Protein AF-0000000082692750 (afdb_homodimer)

Organism: NCBI:txid1415580

Foldseek 3Di:
DPPDQFKKKKKKKWDFQQPPQCQQVVLQVLCVVLPWAKEWEQDPVRIIIIMTIDGPVSVVVSQCCRQPPTGPPTDTPDMDMDDMDTDPDDPGDGYYYDD/DPPDQFKKKKKKKWDFQQPPQCQQVVLQVLCVVLPWAKEWEQDPVRIIIIMTIDGPVSVVVSQCCRQPPTGPPTDTPDMDMDDMDTDPDDPGDGYYYDD

pLDDT: mean 96.71, std 8.69, range [40.19, 98.94]

InterPro domains:
  IPR001792 Acylphosphatase-like domain [PF00708] (11-95)
  IPR001792 Acylphosphatase-like domain [PS51160] (9-99)
  IPR017968 Acylphosphatase, conserved site [PS00150] (14-24)
  IPR020456 Acylphosphatase [PR00112] (9-24)
  IPR020456 Acylphosphatase [PR00112] (30-55)
  IPR020456 Acylphosphatase [PR00112] (65-85)
  IPR020456 Acylphosphatase [PTHR10029] (1-98)
  IPR036046 Acylphosphatase-like doma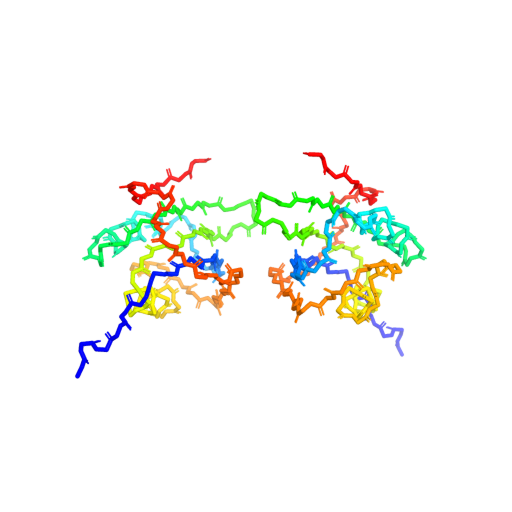in superfamily [SSF54975] (7-98)

Nearest PDB structures (foldseek):
  2acy-assembly1_A  TM=9.797E-01  e=1.232E-18  Bos taurus
  2vh7-assembly1_A  TM=1.006E+00  e=1.649E-17  Homo sapiens
  6cbu-assembly1_A  TM=9.951E-01  e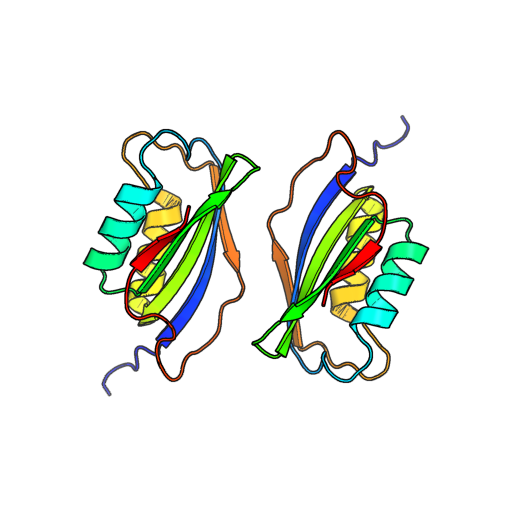=2.597E-17  Homo sapiens
  2w4c-assembly1_A  TM=1.001E+00  e=6.870E-17  Homo sapiens
  3toq-assembly1_A  TM=1.000E+00  e=1.596E-16  Homo sapiens

Solvent-accessible surface area (backbone atoms only — not comparable to full-atom values): 10760 Å² total; per-residue (Å²): 124,84,77,80,61,55,37,30,34,36,31,39,38,38,34,46,49,44,62,95,32,58,30,60,62,45,47,39,51,51,35,49,74,62,64,30,25,31,38,33,29,78,45,97,82,50,28,32,32,38,37,44,31,33,38,41,67,50,47,52,52,48,51,49,38,60,51,71,57,64,20,92,72,36,46,70,73,43,62,46,77,42,79,70,44,81,41,95,65,80,88,54,92,46,52,42,80,51,133,123,85,76,80,59,55,36,30,34,35,31,39,40,38,34,48,50,44,63,97,34,57,28,59,62,44,48,37,51,51,36,48,72,63,64,31,24,32,38,33,30,77,44,97,82,50,28,34,34,37,37,44,32,33,37,43,68,49,47,53,52,47,50,48,38,61,52,71,56,65,20,92,74,36,45,70,73,45,62,46,76,44,80,70,43,79,42,95,62,80,90,55,92,46,52,42,80,52,132

Sequence (198 aa):
MAEEDPLISVNYEIFGKVQGVFFRKYTQAEGKRLGLVGWVQNTEQNTVQGQLQGPTSRVREMQQWLQKKGSPKSHIKRAEFHSERSLLRLEHSDFGIVKMAEEDPLISVNYEIFGKVQGVFFRKYTQAEGKRLGLVGWVQNTEQNTVQGQLQGPTSRVREMQQWLQKKGSPKSHIKRAEFHSERSLLRLEHSDFGIVK

Radius of gyration: 18.11 Å; Cα contacts (8 Å, |Δi|>4): 440; chains: 2; bounding box: 40×52×39 Å

Structure (mmCIF, N/CA/C/O backbone):
data_AF-0000000082692750-model_v1
#
loop_
_entity.id
_entity.type
_entity.pdbx_description
1 polymer acylphosphatase
#
loop_
_atom_site.group_PDB
_atom_site.id
_atom_site.type_symbol
_atom_site.label_atom_id
_atom_site.label_alt_id
_atom_site.label_comp_id
_atom_site.label_asym_id
_atom_site.label_entity_id
_atom_site.label_seq_id
_atom_site.pdbx_PDB_ins_code
_atom_site.Cartn_x
_atom_site.Cartn_y
_atom_site.Cartn_z
_atom_site.occupancy
_atom_site.B_iso_or_equiv
_atom_site.auth_seq_id
_atom_site.auth_comp_id
_atom_site.auth_asym_id
_atom_site.auth_atom_id
_atom_site.pdbx_PDB_model_num
ATOM 1 N N . MET A 1 1 ? 19.953 17.609 23.406 1 40.25 1 MET A N 1
ATOM 2 C CA . MET A 1 1 ? 20.297 17.625 21.984 1 40.25 1 MET A CA 1
ATOM 3 C C . MET A 1 1 ? 19.031 17.625 21.125 1 40.25 1 MET A C 1
ATOM 5 O O . MET A 1 1 ? 18.031 17 21.469 1 40.25 1 MET A O 1
ATOM 9 N N . ALA A 1 2 ? 18.594 18.5 20.375 1 49.78 2 ALA A N 1
ATOM 10 C CA . ALA A 1 2 ? 17.312 18.688 19.719 1 49.78 2 ALA A CA 1
ATOM 11 C C . ALA A 1 2 ? 16.812 17.406 19.078 1 49.78 2 ALA A C 1
ATOM 13 O O . ALA A 1 2 ? 17.547 16.75 18.344 1 49.78 2 ALA A O 1
ATOM 14 N N . GLU A 1 3 ? 16.094 16.5 19.734 1 59.44 3 GLU A N 1
ATOM 15 C CA . GLU A 1 3 ? 15.641 15.172 19.328 1 59.44 3 GLU A CA 1
ATOM 16 C C . GLU A 1 3 ? 15.219 15.148 17.859 1 59.44 3 GLU A C 1
ATOM 18 O O . GLU A 1 3 ? 14.406 15.969 17.438 1 59.44 3 GLU A O 1
ATOM 23 N N . GLU A 1 4 ? 16.094 14.75 16.984 1 81.75 4 GLU A N 1
ATOM 24 C CA . GLU A 1 4 ? 15.953 14.844 15.531 1 81.75 4 GLU A CA 1
ATOM 25 C C . GLU A 1 4 ? 14.617 14.273 15.07 1 81.75 4 GLU A C 1
ATOM 27 O O . GLU A 1 4 ? 14.156 13.258 15.602 1 81.75 4 GLU A O 1
ATOM 32 N N . ASP A 1 5 ? 13.75 15.047 14.656 1 96.25 5 ASP A N 1
ATOM 33 C CA . ASP A 1 5 ? 12.477 14.656 14.055 1 96.25 5 ASP A CA 1
ATOM 34 C C . ASP A 1 5 ? 12.625 14.453 12.547 1 96.25 5 ASP A C 1
ATOM 36 O O . ASP A 1 5 ? 12.188 15.289 11.758 1 96.25 5 ASP A O 1
ATOM 40 N N . PRO A 1 6 ? 13.133 13.289 12.242 1 97.69 6 PRO A N 1
ATOM 41 C CA . PRO A 1 6 ? 13.461 13.078 10.836 1 97.69 6 PRO A CA 1
ATOM 42 C C . PRO A 1 6 ? 12.227 13.086 9.93 1 97.69 6 PRO A C 1
ATOM 44 O O . PRO A 1 6 ? 11.102 12.898 10.414 1 97.69 6 PRO A O 1
ATOM 47 N N . LEU A 1 7 ? 12.438 13.289 8.648 1 98.62 7 LEU A N 1
ATOM 48 C CA . LEU A 1 7 ? 11.375 13.242 7.656 1 98.62 7 LEU A CA 1
ATOM 49 C C . LEU A 1 7 ? 11.086 11.805 7.227 1 98.62 7 LEU A C 1
ATOM 51 O O . LEU A 1 7 ? 12.016 11.039 6.961 1 98.62 7 LEU A O 1
ATOM 55 N N . ILE A 1 8 ? 9.742 11.477 7.152 1 98.75 8 ILE A N 1
ATOM 56 C CA . ILE A 1 8 ? 9.398 10.148 6.668 1 98.75 8 ILE A CA 1
ATOM 57 C C . ILE A 1 8 ? 8.227 10.242 5.688 1 98.75 8 ILE A C 1
ATOM 59 O O . ILE A 1 8 ? 7.551 11.266 5.617 1 98.75 8 ILE A O 1
ATOM 63 N N . SER A 1 9 ? 8.117 9.227 4.891 1 98.81 9 SER A N 1
ATOM 64 C CA . SER A 1 9 ? 6.973 8.984 4.016 1 98.81 9 SER A CA 1
ATOM 65 C C . SER A 1 9 ? 6.234 7.707 4.41 1 98.81 9 SER A C 1
ATOM 67 O O . SER A 1 9 ? 6.859 6.68 4.676 1 98.81 9 SER A O 1
ATOM 69 N N . VAL A 1 10 ? 4.926 7.785 4.441 1 98.88 10 VAL A N 1
ATOM 70 C CA . VAL A 1 10 ? 4.098 6.633 4.773 1 98.88 10 VAL A CA 1
ATOM 71 C C . VAL A 1 10 ? 2.852 6.621 3.893 1 98.88 10 VAL A C 1
ATOM 73 O O . VAL A 1 10 ? 2.178 7.641 3.744 1 98.88 10 VAL A O 1
ATOM 76 N N . ASN A 1 11 ? 2.617 5.453 3.262 1 98.81 11 ASN A N 1
ATOM 77 C CA . ASN A 1 11 ? 1.342 5.258 2.582 1 98.81 11 ASN A CA 1
ATOM 78 C C . ASN A 1 11 ? 0.266 4.758 3.543 1 98.81 11 ASN A C 1
ATOM 80 O O . ASN A 1 11 ? 0.577 4.152 4.57 1 98.81 11 ASN A O 1
ATOM 84 N N . TYR A 1 12 ? -0.947 5.059 3.143 1 98.94 12 TYR A N 1
ATOM 85 C CA . TYR A 1 12 ? -2.037 4.605 4 1 98.94 12 TYR A CA 1
ATOM 86 C C . TYR A 1 12 ? -3.244 4.184 3.172 1 98.94 12 TYR A C 1
ATOM 88 O O . TYR A 1 12 ? -3.383 4.586 2.014 1 98.94 12 TYR A O 1
ATOM 96 N N . GLU A 1 13 ? -4.035 3.377 3.762 1 98.94 13 GLU A N 1
ATOM 97 C CA . GLU A 1 13 ? -5.355 3.02 3.248 1 98.94 13 GLU A CA 1
ATOM 98 C C . GLU A 1 13 ? -6.375 2.904 4.379 1 98.94 13 GLU A C 1
ATOM 100 O O . GLU A 1 13 ? -6.109 2.266 5.398 1 98.94 13 GLU A O 1
ATOM 105 N N . ILE A 1 14 ? -7.441 3.564 4.207 1 98.94 14 ILE A N 1
ATOM 106 C CA . ILE A 1 14 ? -8.484 3.631 5.227 1 98.94 14 ILE A CA 1
ATOM 107 C C . ILE A 1 14 ? -9.719 2.869 4.746 1 98.94 14 ILE A C 1
ATOM 109 O O . ILE A 1 14 ? -10.195 3.086 3.631 1 98.94 14 ILE A O 1
ATOM 113 N N . PHE A 1 15 ? -10.242 1.943 5.598 1 98.88 15 PHE A N 1
ATOM 114 C CA . PHE A 1 15 ? -11.391 1.1 5.281 1 98.88 15 PHE A CA 1
ATOM 115 C C . PHE A 1 15 ? -12.586 1.45 6.16 1 98.88 15 PHE A C 1
ATOM 117 O O . PHE A 1 15 ? -12.414 1.796 7.332 1 98.88 15 PHE A O 1
ATOM 124 N N . GLY A 1 16 ? -13.781 1.218 5.672 1 98.69 16 GLY A N 1
ATOM 125 C CA . GLY A 1 16 ? -15.023 1.518 6.367 1 98.69 16 GLY A CA 1
ATOM 126 C C . GLY A 1 16 ? -15.945 2.424 5.574 1 98.69 16 GLY A C 1
ATOM 127 O O . GLY A 1 16 ? -15.93 2.412 4.34 1 98.69 16 GLY A O 1
ATOM 128 N N . LYS A 1 17 ? -16.875 3.094 6.234 1 98.81 17 LYS A N 1
ATOM 129 C CA . LYS A 1 17 ? -17.641 4.164 5.602 1 98.81 17 LYS A CA 1
ATOM 130 C C . LYS A 1 17 ? -16.812 5.438 5.48 1 98.81 17 LYS A C 1
ATOM 132 O O . LYS A 1 17 ? -16.844 6.293 6.371 1 98.81 17 LYS A O 1
ATOM 137 N N . VAL A 1 18 ? -16.125 5.52 4.32 1 98.88 18 VAL A N 1
ATOM 138 C CA . VAL A 1 18 ? -15.156 6.605 4.23 1 98.88 18 VAL A CA 1
ATOM 139 C C . VAL A 1 18 ? -15.305 7.324 2.891 1 98.88 18 VAL A C 1
ATOM 141 O O . VAL A 1 18 ? -14.516 8.219 2.566 1 98.88 18 VAL A O 1
ATOM 144 N N . GLN A 1 19 ? -16.172 6.93 2.107 1 98.75 19 GLN A N 1
ATOM 145 C CA . GLN A 1 19 ? -16.562 7.688 0.919 1 98.75 19 GLN A CA 1
ATOM 146 C C . GLN A 1 19 ? -17.969 8.242 1.048 1 98.75 19 GLN A C 1
ATOM 148 O O . GLN A 1 19 ? -18.812 7.672 1.76 1 98.75 19 GLN A O 1
ATOM 153 N N . GLY A 1 20 ? -18.094 9.328 0.309 1 98.5 20 GLY A N 1
ATOM 154 C CA . GLY A 1 20 ? -19.375 9.992 0.44 1 98.5 20 GLY A CA 1
ATOM 155 C C . GLY A 1 20 ? -19.547 10.695 1.772 1 98.5 20 GLY A C 1
ATOM 156 O O . GLY A 1 20 ? -20.672 11.023 2.166 1 98.5 20 GLY A O 1
ATOM 157 N N . VAL A 1 21 ? -18.484 10.867 2.486 1 98.88 21 VAL A N 1
ATOM 158 C CA . VAL A 1 21 ? -18.578 11.461 3.814 1 98.88 21 VAL A CA 1
ATOM 159 C C . VAL A 1 21 ? -17.531 12.562 3.969 1 98.88 21 VAL A C 1
ATOM 161 O O . VAL A 1 21 ? -17.047 12.812 5.07 1 98.88 21 VAL A O 1
ATOM 164 N N . PHE A 1 22 ? -17.016 13.117 2.881 1 98.75 22 PHE A N 1
ATOM 165 C CA . PHE A 1 22 ? -16.078 14.234 2.811 1 98.75 22 PHE A CA 1
ATOM 166 C C . PHE A 1 22 ? -14.75 13.852 3.445 1 98.75 22 PHE A C 1
ATOM 168 O O . PHE A 1 22 ? -14.039 14.719 3.971 1 98.75 22 PHE A O 1
ATOM 175 N N . PHE A 1 23 ? -14.43 12.617 3.473 1 98.88 23 PHE A N 1
ATOM 176 C CA . PHE A 1 23 ? -13.203 12.148 4.105 1 98.88 23 PHE A CA 1
ATOM 177 C C . PHE A 1 23 ? -11.977 12.82 3.492 1 98.88 23 PHE A C 1
ATOM 179 O O . PHE A 1 23 ? -11.039 13.18 4.203 1 98.88 23 PHE A O 1
ATOM 186 N N . ARG A 1 24 ? -11.93 12.969 2.174 1 98.94 24 ARG A N 1
ATOM 187 C CA . ARG A 1 24 ? -10.781 13.562 1.488 1 98.94 24 ARG A CA 1
ATOM 188 C C . ARG A 1 24 ? -10.594 15.016 1.898 1 98.94 24 ARG A C 1
ATOM 190 O O . ARG A 1 24 ? -9.469 15.453 2.143 1 98.94 24 ARG A O 1
ATOM 197 N N . LYS A 1 25 ? -11.664 15.719 1.968 1 98.81 25 LYS A N 1
ATOM 198 C CA . LYS A 1 25 ? -11.609 17.125 2.354 1 98.81 25 LYS A CA 1
ATOM 199 C C . LYS A 1 25 ? -11.008 17.281 3.748 1 98.81 25 LYS A C 1
ATOM 201 O O . LYS A 1 25 ? -10.094 18.094 3.949 1 98.81 25 LYS A O 1
ATOM 206 N N . TYR A 1 26 ? -11.453 16.5 4.707 1 98.94 26 TYR A N 1
ATOM 207 C CA . TYR A 1 26 ? -10.992 16.609 6.086 1 98.94 26 TYR A CA 1
ATOM 208 C C . TYR A 1 26 ? -9.562 16.094 6.223 1 98.94 26 TYR A C 1
ATOM 210 O O . TYR A 1 26 ? -8.789 16.594 7.043 1 98.94 26 TYR A O 1
ATOM 218 N N . THR A 1 27 ? -9.258 15.086 5.449 1 98.94 27 THR A N 1
ATOM 219 C CA . THR A 1 27 ? -7.891 14.578 5.441 1 98.94 27 THR A CA 1
ATOM 220 C C . THR A 1 27 ? -6.922 15.656 4.961 1 98.94 27 THR A C 1
ATOM 222 O O . THR A 1 27 ? -5.879 15.883 5.574 1 98.94 27 THR A O 1
ATOM 225 N N . GLN A 1 28 ? -7.27 16.266 3.865 1 98.94 28 GLN A N 1
ATOM 226 C CA . GLN A 1 28 ? -6.422 17.344 3.354 1 98.94 28 GLN A CA 1
ATOM 227 C C . GLN A 1 28 ? -6.27 18.453 4.383 1 98.94 28 GLN A C 1
ATOM 229 O O . GLN A 1 28 ? -5.16 18.938 4.617 1 98.94 28 GLN A O 1
ATOM 234 N N . ALA A 1 29 ? -7.371 18.844 4.98 1 98.88 29 ALA A N 1
ATOM 235 C CA . ALA A 1 29 ? -7.348 19.906 5.98 1 98.88 29 ALA A CA 1
ATOM 236 C C . ALA A 1 29 ? -6.457 19.547 7.16 1 98.88 29 ALA A C 1
ATOM 238 O O . ALA A 1 29 ? -5.648 20.359 7.621 1 98.88 29 ALA A O 1
ATOM 239 N N . GLU A 1 30 ? -6.598 18.312 7.672 1 98.88 30 GLU A N 1
ATOM 240 C CA . GLU A 1 30 ? -5.793 17.859 8.805 1 98.88 30 GLU A CA 1
ATOM 241 C C . GLU A 1 30 ? -4.316 17.766 8.422 1 98.88 30 GLU A C 1
ATOM 243 O O . GLU A 1 30 ? -3.445 18.141 9.211 1 98.88 30 GLU A O 1
ATOM 248 N N . GLY A 1 31 ? -4.059 17.203 7.211 1 98.88 31 GLY A N 1
ATOM 249 C CA . GLY A 1 31 ? -2.686 17.156 6.73 1 98.88 31 GLY A CA 1
ATOM 250 C C . GLY A 1 31 ? -2.035 18.531 6.664 1 98.88 31 GLY A C 1
ATOM 251 O O . GLY A 1 31 ? -0.909 18.703 7.129 1 98.88 31 GLY A O 1
ATOM 252 N N . LYS A 1 32 ? -2.764 19.484 6.125 1 98.81 32 LYS A N 1
ATOM 253 C CA . LYS A 1 32 ? -2.256 20.844 6.031 1 98.81 32 LYS A CA 1
ATOM 254 C C . LYS A 1 32 ? -2.074 21.453 7.418 1 98.81 32 LYS A C 1
ATOM 256 O O . LYS A 1 32 ? -1.08 22.141 7.676 1 98.81 32 LYS A O 1
ATOM 261 N N . ARG A 1 33 ? -3.002 21.266 8.297 1 98.81 33 ARG A N 1
ATOM 262 C CA . ARG A 1 33 ? -2.924 21.766 9.664 1 98.81 33 ARG A CA 1
ATOM 263 C C . ARG A 1 33 ? -1.644 21.297 10.344 1 98.81 33 ARG A C 1
ATOM 265 O O . ARG A 1 33 ? -1.009 22.062 11.078 1 98.81 33 ARG A O 1
ATOM 272 N N . LEU A 1 34 ? -1.244 20.078 10.094 1 98.75 34 LEU A N 1
ATOM 273 C CA . LEU A 1 34 ? -0.086 19.469 10.734 1 98.75 34 LEU A CA 1
ATOM 274 C C . LEU A 1 34 ? 1.196 19.797 9.977 1 98.75 34 LEU A C 1
ATOM 276 O O . LEU A 1 34 ? 2.287 19.391 10.383 1 98.75 34 LEU A O 1
ATOM 280 N N . GLY A 1 35 ? 1.01 20.484 8.867 1 98.69 35 GLY A N 1
ATOM 281 C CA . GLY A 1 35 ? 2.168 20.859 8.078 1 98.69 35 GLY A CA 1
ATOM 282 C C . GLY A 1 35 ? 2.711 19.734 7.227 1 98.69 35 GLY A C 1
ATOM 283 O O . GLY A 1 35 ? 3.895 19.719 6.879 1 98.69 35 GLY A O 1
ATOM 284 N N . LEU A 1 36 ? 1.955 18.766 6.918 1 98.94 36 LEU A N 1
ATOM 285 C CA . LEU A 1 36 ? 2.365 17.625 6.117 1 98.94 36 LEU A CA 1
ATOM 286 C C . LEU A 1 36 ? 2.094 17.875 4.637 1 98.94 36 LEU A C 1
ATOM 288 O O . LEU A 1 36 ? 1.269 18.719 4.285 1 98.94 36 LEU A O 1
ATOM 292 N N . VAL A 1 37 ? 2.83 17.141 3.75 1 98.94 37 VAL A N 1
ATOM 293 C CA . VAL A 1 37 ? 2.535 17.094 2.32 1 98.94 37 VAL A CA 1
ATOM 294 C C . VAL A 1 37 ? 2.189 15.672 1.901 1 98.94 37 VAL A C 1
ATOM 296 O O . VAL A 1 37 ? 2.383 14.727 2.672 1 98.94 37 VAL A O 1
ATOM 299 N N . GLY A 1 38 ? 1.65 15.555 0.745 1 98.88 38 GLY A N 1
ATOM 300 C CA . GLY A 1 38 ? 1.155 14.281 0.256 1 98.88 38 GLY A CA 1
ATOM 301 C C . GLY A 1 38 ? -0.173 14.391 -0.467 1 98.88 38 GLY A C 1
ATOM 302 O O . GLY A 1 38 ? -0.447 15.398 -1.119 1 98.88 38 GLY A O 1
ATOM 303 N N . TRP A 1 39 ? -0.873 13.195 -0.465 1 98.88 39 TRP A N 1
ATOM 304 C CA . TRP A 1 39 ? -2.123 13.227 -1.217 1 98.88 39 TRP A CA 1
ATOM 305 C C . TRP A 1 39 ? -3.135 12.25 -0.634 1 98.88 39 TRP A C 1
ATOM 307 O O . TRP A 1 39 ? -2.777 11.375 0.167 1 98.88 39 TRP A O 1
ATOM 317 N N . VAL A 1 40 ? -4.359 12.438 -0.965 1 98.94 40 VAL A N 1
ATOM 318 C CA . VAL A 1 40 ? -5.477 11.586 -0.587 1 98.94 40 VAL A CA 1
ATOM 319 C C . VAL A 1 40 ? -6.359 11.32 -1.805 1 98.94 40 VAL A C 1
ATOM 321 O O . VAL A 1 40 ? -6.566 12.211 -2.637 1 98.94 40 VAL A O 1
ATOM 324 N N . GLN A 1 41 ? -6.867 10.125 -1.858 1 98.88 41 GLN A N 1
ATOM 325 C CA . GLN A 1 41 ? -7.625 9.711 -3.033 1 98.88 41 GLN A CA 1
ATOM 326 C C . GLN A 1 41 ? -8.641 8.633 -2.674 1 98.88 41 GLN A C 1
ATOM 328 O O . GLN A 1 41 ? -8.352 7.73 -1.885 1 98.88 41 GLN A O 1
ATOM 333 N N . ASN A 1 42 ? -9.836 8.688 -3.297 1 98.75 42 ASN A N 1
ATOM 334 C CA . ASN A 1 42 ? -10.758 7.559 -3.236 1 98.75 42 ASN A CA 1
ATOM 335 C C . ASN A 1 42 ? -10.273 6.395 -4.094 1 98.75 42 ASN A C 1
ATOM 337 O O . ASN A 1 42 ? -9.672 6.602 -5.148 1 98.75 42 ASN A O 1
ATOM 341 N N . THR A 1 43 ? -10.531 5.168 -3.613 1 97.56 43 THR A N 1
ATOM 342 C CA . THR A 1 43 ? -10.211 4.008 -4.434 1 97.56 43 THR A CA 1
ATOM 343 C C . THR A 1 43 ? -11.477 3.406 -5.043 1 97.56 43 THR A C 1
ATOM 345 O O . THR A 1 43 ? -12.586 3.705 -4.598 1 97.56 43 THR A O 1
ATOM 348 N N . GLU A 1 44 ? -11.297 2.504 -6.012 1 94.75 44 GLU A N 1
ATOM 349 C CA . GLU A 1 44 ? -12.422 1.801 -6.625 1 94.75 44 GLU A CA 1
ATOM 350 C C . GLU A 1 44 ? -13.031 0.787 -5.664 1 94.75 44 GLU A C 1
ATOM 352 O O . GLU A 1 44 ? -14.164 0.338 -5.859 1 94.75 44 GLU A O 1
ATOM 357 N N . GLN A 1 45 ? -12.359 0.496 -4.602 1 94.25 45 GLN A N 1
ATOM 358 C CA . GLN A 1 45 ? -12.812 -0.501 -3.639 1 94.25 45 GLN A CA 1
ATOM 359 C C . GLN A 1 45 ? -13.531 0.156 -2.463 1 94.25 45 GLN A C 1
ATOM 361 O O . GLN A 1 45 ? -13.664 -0.446 -1.396 1 94.25 45 GLN A O 1
ATOM 366 N N . ASN A 1 46 ? -13.828 1.453 -2.602 1 97.44 46 ASN A N 1
ATOM 367 C CA . ASN A 1 46 ? -14.586 2.223 -1.617 1 97.44 46 ASN A CA 1
ATOM 368 C C . ASN A 1 46 ? -13.766 2.479 -0.356 1 97.44 46 ASN A C 1
ATOM 370 O O . ASN A 1 46 ? -14.32 2.576 0.74 1 97.44 46 ASN A O 1
ATOM 374 N N . THR A 1 47 ? -12.469 2.424 -0.537 1 98.56 47 THR A N 1
ATOM 375 C CA . THR A 1 47 ? -11.578 2.877 0.525 1 98.56 47 THR A CA 1
ATOM 376 C C . THR A 1 47 ? -10.969 4.23 0.177 1 98.56 47 THR A C 1
ATOM 378 O O . THR A 1 47 ? -11.227 4.777 -0.897 1 98.56 47 THR A O 1
ATOM 381 N N . VAL A 1 48 ? -10.266 4.789 1.104 1 98.94 48 VAL A N 1
ATOM 382 C CA . VAL A 1 48 ? -9.469 5.988 0.881 1 98.94 48 VAL A CA 1
ATOM 383 C C . VAL A 1 48 ? -7.984 5.656 1.048 1 98.94 48 VAL A C 1
ATOM 385 O O . VAL A 1 48 ? -7.602 4.934 1.971 1 98.94 48 VAL A O 1
ATOM 388 N N . GLN A 1 49 ? -7.23 6.078 0.118 1 98.88 49 GLN A N 1
ATOM 389 C CA . GLN A 1 49 ? -5.789 5.855 0.217 1 98.88 49 GLN A CA 1
ATOM 390 C C . GLN A 1 49 ? -5.016 7.156 0.014 1 98.88 49 GLN A C 1
ATOM 392 O O . GLN A 1 49 ? -5.598 8.18 -0.36 1 98.88 49 GLN A O 1
ATOM 397 N N . GLY A 1 50 ? -3.662 7.059 0.368 1 98.81 50 GLY A N 1
ATOM 398 C CA . GLY A 1 50 ? -2.818 8.227 0.164 1 98.81 50 GLY A CA 1
ATOM 399 C C . GLY A 1 50 ? -1.405 8.039 0.685 1 98.81 50 GLY A C 1
ATOM 400 O O . GLY A 1 50 ? -0.982 6.914 0.955 1 98.81 50 GLY A O 1
ATOM 401 N N . GLN A 1 51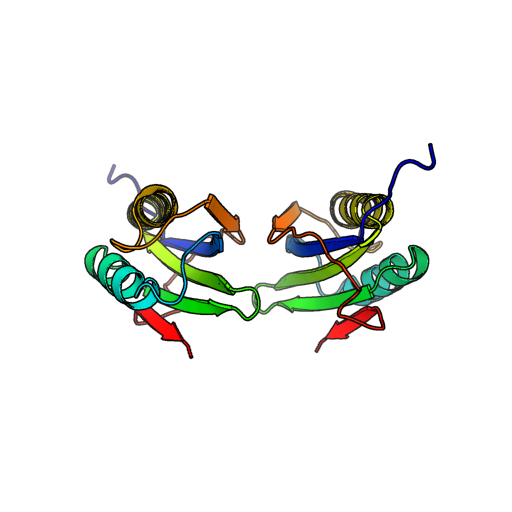 ? -0.728 9.188 0.733 1 98.88 51 GLN A N 1
ATOM 402 C CA . GLN A 1 51 ? 0.639 9.25 1.24 1 98.88 51 GLN A CA 1
ATOM 403 C C . GLN A 1 51 ? 0.834 10.461 2.146 1 98.88 51 GLN A C 1
ATOM 405 O O . GLN A 1 51 ? 0.316 11.539 1.865 1 98.88 51 GLN A O 1
ATOM 410 N N . LEU A 1 52 ? 1.51 10.242 3.211 1 98.88 52 LEU A N 1
ATOM 411 C CA . LEU A 1 52 ? 1.932 11.281 4.141 1 98.88 52 LEU A CA 1
ATOM 412 C C . LEU A 1 52 ? 3.441 11.484 4.082 1 98.88 52 LEU A C 1
ATOM 414 O O . LEU A 1 52 ? 4.203 10.523 4.129 1 98.88 52 LEU A O 1
ATOM 418 N N . GLN A 1 53 ? 3.846 12.703 4.016 1 98.94 53 GLN A N 1
ATOM 419 C CA . GLN A 1 53 ? 5.258 13.023 4.188 1 98.94 53 GLN A CA 1
ATOM 420 C C . GLN A 1 53 ? 5.441 14.18 5.164 1 98.94 53 GLN A C 1
ATOM 422 O O . GLN A 1 53 ? 4.66 15.133 5.156 1 98.94 53 GLN A O 1
ATOM 427 N N . GLY A 1 54 ? 6.453 14.148 5.992 1 98.88 54 GLY A N 1
ATOM 428 C CA . GLY A 1 54 ? 6.801 15.195 6.941 1 98.88 54 GLY A CA 1
ATOM 429 C C . GLY A 1 54 ? 7.594 14.688 8.133 1 98.88 54 GLY A C 1
ATOM 430 O O . GLY A 1 54 ? 8.062 13.547 8.125 1 98.88 54 GLY A O 1
ATOM 431 N N . PRO A 1 55 ? 7.738 15.562 9.125 1 98.75 55 PRO A N 1
ATOM 432 C CA . PRO A 1 55 ? 8.391 15.102 10.352 1 98.75 55 PRO A CA 1
ATOM 433 C C . PRO A 1 55 ? 7.691 13.906 10.984 1 98.75 55 PRO A C 1
ATOM 435 O O . PRO A 1 55 ? 6.457 13.844 10.992 1 98.75 55 PRO A O 1
ATOM 438 N N . THR A 1 56 ? 8.492 13.023 11.461 1 98.75 56 THR A N 1
ATOM 439 C CA . THR A 1 56 ? 7.992 11.766 12 1 98.75 56 THR A CA 1
ATOM 440 C C . THR A 1 56 ? 6.879 12.023 13.016 1 98.75 56 THR A C 1
ATOM 442 O O . THR A 1 56 ? 5.836 11.359 12.977 1 98.75 56 THR A O 1
ATOM 445 N N . SER A 1 57 ? 7.07 12.914 13.867 1 98.81 57 SER A N 1
ATOM 446 C CA . SER A 1 57 ? 6.094 13.18 14.914 1 98.81 57 SER A CA 1
ATOM 447 C C . SER A 1 57 ? 4.758 13.617 14.328 1 98.81 57 SER A C 1
ATOM 449 O O . SER A 1 57 ? 3.697 13.227 14.82 1 98.81 57 SER A O 1
ATOM 451 N N . ARG A 1 58 ? 4.824 14.398 13.289 1 98.81 58 ARG A N 1
ATOM 452 C CA . ARG A 1 58 ? 3.604 14.891 12.664 1 98.81 58 ARG A CA 1
ATOM 453 C C . ARG A 1 58 ? 2.916 13.797 11.859 1 98.81 58 ARG A C 1
ATOM 455 O O . ARG A 1 58 ? 1.686 13.727 11.812 1 98.81 58 ARG A O 1
ATOM 462 N N . VAL A 1 59 ? 3.721 12.984 11.258 1 98.94 59 VAL A N 1
ATOM 463 C CA . VAL A 1 59 ? 3.166 11.844 10.539 1 98.94 59 VAL A CA 1
ATOM 464 C C . VAL A 1 59 ? 2.457 10.906 11.516 1 98.94 59 VAL A C 1
ATOM 466 O O . VAL A 1 59 ? 1.358 10.422 11.234 1 98.94 59 VAL A O 1
ATOM 469 N N . ARG A 1 60 ? 3.061 10.695 12.641 1 98.88 60 ARG A N 1
ATOM 470 C CA . ARG A 1 60 ? 2.449 9.828 13.648 1 98.88 60 ARG A CA 1
ATOM 471 C C . ARG A 1 60 ? 1.136 10.414 14.148 1 98.88 60 ARG A C 1
ATOM 473 O O . ARG A 1 60 ? 0.158 9.688 14.344 1 98.88 60 ARG A O 1
ATOM 480 N N . GLU A 1 61 ? 1.106 11.641 14.32 1 98.88 61 GLU A N 1
ATOM 481 C CA . GLU A 1 61 ? -0.128 12.312 14.711 1 98.88 61 GLU A CA 1
ATOM 482 C C . GLU A 1 61 ? -1.217 12.133 13.656 1 98.88 61 GLU A C 1
ATOM 484 O O . GLU A 1 61 ? -2.367 11.836 13.992 1 98.88 61 GLU A O 1
ATOM 489 N N . MET A 1 62 ? -0.83 12.281 12.445 1 98.94 62 MET A N 1
ATOM 490 C CA . MET A 1 62 ? -1.789 12.109 11.352 1 98.94 62 MET A CA 1
ATOM 491 C C . MET A 1 62 ? -2.297 10.672 11.297 1 98.94 62 MET A C 1
ATOM 493 O O . MET A 1 62 ? -3.477 10.438 11.031 1 98.94 62 MET A O 1
ATOM 497 N N . GLN A 1 63 ? -1.398 9.75 11.484 1 98.94 63 GLN A N 1
ATOM 498 C CA . GLN A 1 63 ? -1.803 8.352 11.492 1 98.94 63 GLN A CA 1
ATOM 499 C C . GLN A 1 63 ? -2.877 8.086 12.547 1 98.94 63 GLN A C 1
ATOM 501 O O . GLN A 1 63 ? -3.838 7.359 12.289 1 98.94 63 GLN A O 1
ATOM 506 N N . GLN A 1 64 ? -2.689 8.672 13.672 1 98.94 64 GLN A N 1
ATOM 507 C CA . GLN A 1 64 ? -3.689 8.516 14.727 1 98.94 64 GLN A CA 1
ATOM 508 C C . GLN A 1 64 ? -5.027 9.117 14.305 1 98.94 64 GLN A C 1
ATOM 510 O O . GLN A 1 64 ? -6.078 8.516 14.523 1 98.94 64 GLN A O 1
ATOM 515 N N . TRP A 1 65 ? -4.941 10.242 13.742 1 98.94 65 TRP A N 1
ATOM 516 C CA . TRP A 1 65 ? -6.156 10.906 13.273 1 98.94 65 TRP A CA 1
ATOM 517 C C . TRP A 1 65 ? -6.883 10.055 12.242 1 98.94 65 TRP A C 1
ATOM 519 O O . TRP A 1 65 ? -8.102 9.875 12.32 1 98.94 65 TRP A O 1
ATOM 529 N N . LEU A 1 66 ? -6.129 9.461 11.281 1 98.94 66 LEU A N 1
ATOM 530 C CA . LEU A 1 66 ? -6.676 8.625 10.219 1 98.94 66 LEU A CA 1
ATOM 531 C C . LEU A 1 66 ? -7.27 7.344 10.789 1 98.94 66 LEU A C 1
ATOM 533 O O . LEU A 1 66 ? -8.211 6.785 10.219 1 98.94 66 LEU A O 1
ATOM 537 N N . GLN A 1 67 ? -6.762 6.922 11.883 1 98.75 67 GLN A N 1
ATOM 538 C CA . GLN A 1 67 ? -7.184 5.656 12.484 1 98.75 67 GLN A CA 1
ATOM 539 C C . GLN A 1 67 ? -8.398 5.855 13.391 1 98.75 67 GLN A C 1
ATOM 541 O O . GLN A 1 67 ? -9.273 4.988 13.453 1 98.75 67 GLN A O 1
ATOM 546 N N . LYS A 1 68 ? -8.438 7.039 14 1 98.56 68 LYS A N 1
ATOM 547 C CA . LYS A 1 68 ? -9.367 7.113 15.117 1 98.56 68 LYS A CA 1
ATOM 548 C C . LYS A 1 68 ? -10.398 8.211 14.906 1 98.56 68 LYS A C 1
ATOM 550 O O . LYS A 1 68 ? -11.461 8.203 15.539 1 98.56 68 LYS A O 1
ATOM 555 N N . LYS A 1 69 ? -10.133 9.219 14.148 1 98.69 69 LYS A N 1
ATOM 556 C CA . LYS A 1 69 ? -11 10.391 14.07 1 98.69 69 LYS A CA 1
ATOM 557 C C . LYS A 1 69 ? -11.633 10.523 12.688 1 98.69 69 LYS A C 1
ATOM 559 O O . LYS A 1 69 ? -12.828 10.289 12.523 1 98.69 69 LYS A O 1
ATOM 564 N N . GLY A 1 70 ? -10.867 10.734 11.617 1 98.69 70 GLY A N 1
ATOM 565 C CA . GLY A 1 70 ? -11.375 10.922 10.266 1 98.69 70 GLY A CA 1
ATOM 566 C C . GLY A 1 70 ? -12.406 12.023 10.156 1 98.69 70 GLY A C 1
ATOM 567 O O . GLY A 1 70 ? -12.391 12.977 10.938 1 98.69 70 GLY A O 1
ATOM 568 N N . SER A 1 71 ? -13.242 12.016 9.117 1 98.88 71 SER A N 1
ATOM 569 C CA . SER A 1 71 ? -14.281 13.023 8.953 1 98.88 71 SER A CA 1
ATOM 570 C C . SER A 1 71 ? -15.453 12.766 9.891 1 98.88 71 SER A C 1
ATOM 572 O O . SER A 1 71 ? -15.664 11.641 10.344 1 98.88 71 SER A O 1
ATOM 574 N N . PRO A 1 72 ? -16.234 13.789 10.148 1 98.62 72 PRO A N 1
ATOM 575 C CA . PRO A 1 72 ? -17.312 13.68 11.141 1 98.62 72 PRO A CA 1
ATOM 576 C C . PRO A 1 72 ? -18.297 12.562 10.828 1 98.62 72 PRO A C 1
ATOM 578 O O . PRO A 1 72 ? -18.766 11.867 11.734 1 98.62 72 PRO A O 1
ATOM 581 N N . LYS A 1 73 ? -18.609 12.25 9.617 1 98.56 73 LYS A N 1
ATOM 582 C CA . LYS A 1 73 ? -19.641 11.281 9.25 1 98.56 73 LYS A CA 1
ATOM 583 C C . LYS A 1 73 ? -19.016 9.945 8.867 1 98.56 73 LYS A C 1
ATOM 585 O O . LYS A 1 73 ? -19.719 9.047 8.383 1 98.56 73 LYS A O 1
ATOM 590 N N . SER A 1 74 ? -17.719 9.852 9.07 1 98.88 74 SER A N 1
ATOM 591 C CA . SER A 1 74 ? -17.047 8.617 8.695 1 98.88 74 SER A CA 1
ATOM 592 C C . SER A 1 74 ? -17.125 7.578 9.812 1 98.88 74 SER A C 1
ATOM 594 O O . SER A 1 74 ? -17.375 7.922 10.969 1 98.88 74 SER A O 1
ATOM 596 N N . HIS A 1 75 ? -17.062 6.32 9.477 1 98.88 75 HIS A N 1
ATOM 597 C CA . HIS A 1 75 ? -16.844 5.184 10.367 1 98.88 75 HIS A CA 1
ATOM 598 C C . HIS A 1 75 ? -15.664 4.336 9.906 1 98.88 75 HIS A C 1
ATOM 600 O O . HIS A 1 75 ? -15.789 3.562 8.953 1 98.88 75 HIS A O 1
ATOM 606 N N . ILE A 1 76 ? -14.547 4.449 10.594 1 98.88 76 ILE A N 1
ATOM 607 C CA . ILE A 1 76 ? -13.32 3.764 10.203 1 98.88 76 ILE A CA 1
ATOM 608 C C . ILE A 1 76 ? -13.305 2.357 10.797 1 98.88 76 ILE A C 1
ATOM 610 O O . ILE A 1 76 ? -13.32 2.193 12.023 1 98.88 76 ILE A O 1
ATOM 614 N N . LYS A 1 77 ? -13.273 1.406 9.953 1 98.56 77 LYS A N 1
ATOM 615 C CA . LYS A 1 77 ? -13.188 0.014 10.383 1 98.56 77 LYS A CA 1
ATOM 616 C C . LYS A 1 77 ? -11.734 -0.427 10.516 1 98.56 77 LYS A C 1
ATOM 618 O O . LYS A 1 77 ? -11.398 -1.247 11.375 1 98.56 77 LYS A O 1
ATOM 623 N N . ARG A 1 78 ? -10.93 0.025 9.664 1 98.5 78 ARG A N 1
ATOM 624 C CA . ARG A 1 78 ? -9.531 -0.393 9.602 1 98.5 78 ARG A CA 1
ATOM 625 C C . ARG A 1 78 ? -8.672 0.66 8.914 1 98.5 78 ARG A C 1
ATOM 627 O O . ARG A 1 78 ? -9.117 1.296 7.953 1 98.5 78 ARG A O 1
ATOM 634 N N . ALA A 1 79 ? -7.488 0.841 9.5 1 98.88 79 ALA A N 1
ATOM 635 C CA . ALA A 1 79 ? -6.477 1.678 8.867 1 98.88 79 ALA A CA 1
ATOM 636 C C . ALA A 1 79 ? -5.168 0.915 8.688 1 98.88 79 ALA A C 1
ATOM 638 O O . ALA A 1 79 ? -4.68 0.279 9.625 1 98.88 79 ALA A O 1
ATOM 639 N N . GLU A 1 80 ? -4.668 0.959 7.445 1 98.88 80 GLU A N 1
ATOM 640 C CA . GLU A 1 80 ? -3.383 0.322 7.168 1 98.88 80 GLU A CA 1
ATOM 641 C C . GLU A 1 80 ? -2.328 1.352 6.777 1 98.88 80 GLU A C 1
ATOM 643 O O . GLU A 1 80 ? -2.619 2.295 6.035 1 98.88 80 GLU A O 1
ATOM 648 N N . PHE A 1 81 ? -1.143 1.156 7.309 1 98.88 81 PHE A N 1
ATOM 649 C CA . PHE A 1 81 ? 0.013 1.98 6.977 1 98.88 81 PHE A CA 1
ATOM 650 C C . PHE A 1 81 ? 1.162 1.12 6.465 1 98.88 81 PHE A C 1
ATOM 652 O O . PHE A 1 81 ? 1.479 0.085 7.055 1 98.88 81 PHE A O 1
ATOM 659 N N . HIS A 1 82 ? 1.688 1.577 5.309 1 98.19 82 HIS A N 1
ATOM 660 C CA . HIS A 1 82 ? 2.705 0.752 4.668 1 98.19 82 HIS A CA 1
ATOM 661 C C . HIS A 1 82 ? 3.703 1.608 3.895 1 98.19 82 HIS A C 1
ATOM 663 O O . HIS A 1 82 ? 3.535 2.826 3.795 1 98.19 82 HIS A O 1
ATOM 669 N N . SER A 1 83 ? 4.773 1.022 3.465 1 98.06 83 SER A N 1
ATOM 670 C CA . SER A 1 83 ? 5.777 1.67 2.629 1 98.06 83 SER A CA 1
ATOM 671 C C . SER A 1 83 ? 6.434 2.836 3.359 1 98.06 83 SER A C 1
ATOM 673 O O . SER A 1 83 ? 6.621 3.91 2.785 1 98.06 83 SER A O 1
ATOM 675 N N . GLU A 1 84 ? 6.691 2.602 4.691 1 98.06 84 GLU A N 1
ATOM 676 C CA . GLU A 1 84 ? 7.383 3.652 5.434 1 98.06 84 GLU A CA 1
ATOM 677 C C . GLU A 1 84 ? 8.859 3.727 5.043 1 98.06 84 GLU A C 1
ATOM 679 O O . GLU A 1 84 ? 9.531 2.699 4.945 1 98.06 84 GLU A O 1
ATOM 684 N N . ARG A 1 85 ? 9.281 4.992 4.789 1 96.94 85 ARG A N 1
ATOM 685 C CA . AR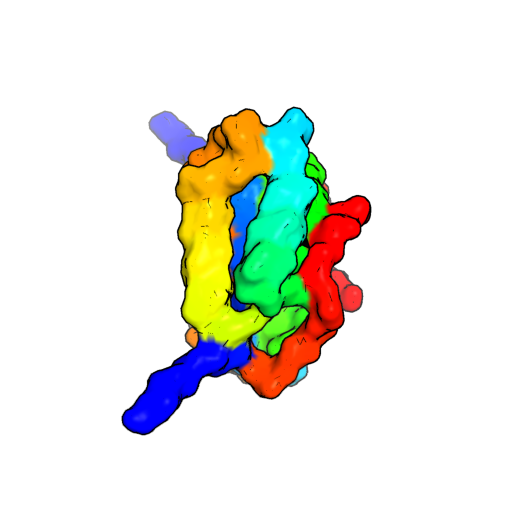G A 1 85 ? 10.688 5.195 4.465 1 96.94 85 ARG A CA 1
ATOM 686 C C . ARG A 1 85 ? 11.164 6.559 4.953 1 96.94 85 ARG A C 1
ATOM 688 O O . ARG A 1 85 ? 10.375 7.492 5.09 1 96.94 85 ARG A O 1
ATOM 695 N N . SER A 1 86 ? 12.461 6.668 5.18 1 97.25 86 SER A N 1
ATOM 696 C CA . SER A 1 86 ? 13.094 7.934 5.539 1 97.25 86 SER A CA 1
ATOM 697 C C . SER A 1 86 ? 13.266 8.828 4.316 1 97.25 86 SER A C 1
ATOM 699 O O . SER A 1 86 ? 13.492 8.336 3.209 1 97.25 86 SER A O 1
ATOM 701 N N . LEU A 1 87 ? 13.188 10.102 4.578 1 97.5 87 LEU A N 1
ATOM 702 C CA . LEU A 1 87 ? 13.367 11.07 3.506 1 97.5 87 LEU A CA 1
ATOM 703 C C . LEU A 1 87 ? 14.484 12.055 3.846 1 97.5 87 LEU A C 1
ATOM 705 O O . LEU A 1 87 ? 14.602 12.492 4.992 1 97.5 87 LEU A O 1
ATOM 709 N N . LEU A 1 88 ? 15.25 12.344 2.863 1 96.94 88 LEU A N 1
ATOM 710 C CA . LEU A 1 88 ? 16.203 13.438 3.012 1 96.94 88 LEU A CA 1
ATOM 711 C C . LEU A 1 88 ? 15.531 14.781 2.799 1 96.94 88 LEU A C 1
ATO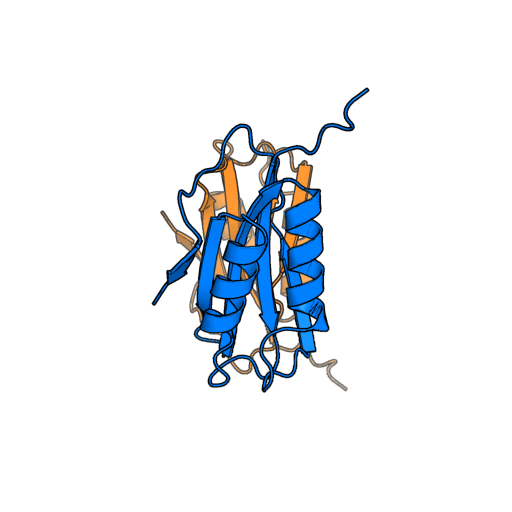M 713 O O . LEU A 1 88 ? 15.922 15.781 3.4 1 96.94 88 LEU A O 1
ATOM 717 N N . ARG A 1 89 ? 14.578 14.75 1.842 1 97.81 89 ARG A N 1
ATOM 718 C CA . ARG A 1 89 ? 13.758 15.922 1.537 1 97.81 89 ARG A CA 1
ATOM 719 C C . ARG A 1 89 ? 12.352 15.516 1.125 1 97.81 89 ARG A C 1
ATOM 721 O O . ARG A 1 89 ? 12.141 14.414 0.614 1 97.81 89 ARG A O 1
ATOM 728 N N . LEU A 1 90 ? 11.461 16.406 1.285 1 98.25 90 LEU A N 1
ATOM 729 C CA . LEU A 1 90 ? 10.086 16.141 0.889 1 98.25 90 LEU A CA 1
ATOM 730 C C . LEU A 1 90 ? 9.977 15.984 -0.624 1 98.25 90 LEU A C 1
ATOM 732 O O . LEU A 1 90 ? 10.656 16.672 -1.378 1 98.25 90 LEU A O 1
ATOM 736 N N . GLU A 1 91 ? 9.102 15.133 -1.023 1 97.75 91 GLU A N 1
ATOM 737 C CA . GLU A 1 91 ? 8.938 14.852 -2.445 1 97.75 91 GLU A CA 1
ATOM 738 C C . GLU A 1 91 ? 7.68 15.516 -3 1 97.75 91 GLU A C 1
ATOM 740 O O . GLU A 1 91 ? 7.453 15.516 -4.211 1 97.75 91 GLU A O 1
ATOM 745 N N . HIS A 1 92 ? 6.887 15.969 -2.135 1 97.88 92 HIS A N 1
ATOM 746 C CA . HIS A 1 92 ? 5.719 16.766 -2.488 1 97.88 92 HIS A CA 1
ATOM 747 C C . HIS A 1 92 ? 5.848 18.203 -1.974 1 97.88 92 HIS A C 1
ATOM 749 O O . HIS A 1 92 ? 6.656 18.469 -1.082 1 97.88 92 HIS A O 1
ATOM 755 N N . SER A 1 93 ? 5.012 19.062 -2.58 1 97.75 93 SER A N 1
ATOM 756 C CA . SER A 1 93 ? 5.086 20.453 -2.168 1 97.75 93 SER A CA 1
ATOM 757 C C . SER A 1 93 ? 3.824 20.875 -1.419 1 97.75 93 SER A C 1
ATOM 759 O O . SER A 1 93 ? 3.801 21.922 -0.776 1 97.75 93 SER A O 1
ATOM 761 N N . ASP A 1 94 ? 2.807 20.078 -1.557 1 98.31 94 ASP A N 1
ATOM 762 C CA . ASP A 1 94 ? 1.521 20.359 -0.921 1 98.31 94 ASP A CA 1
ATOM 763 C C . ASP A 1 94 ? 0.789 19.062 -0.578 1 98.31 94 ASP A C 1
ATOM 765 O O . ASP A 1 94 ? 1.327 17.969 -0.764 1 98.31 94 ASP A O 1
ATOM 769 N N . PHE A 1 95 ? -0.329 19.234 0.074 1 98.75 95 PHE A N 1
ATOM 770 C CA . PHE A 1 95 ? -1.225 18.109 0.331 1 98.75 95 PHE A CA 1
ATOM 771 C C . PHE A 1 95 ? -2.432 18.156 -0.598 1 98.75 95 PHE A C 1
ATOM 773 O O . PHE A 1 95 ? -3.336 18.984 -0.408 1 98.75 95 PHE A O 1
ATOM 780 N N . GLY A 1 96 ? -2.439 17.188 -1.532 1 98.5 96 GLY A N 1
ATOM 781 C CA . GLY A 1 96 ? -3.438 17.344 -2.582 1 98.5 96 GLY A CA 1
ATOM 782 C C . GLY A 1 96 ? -4.492 16.25 -2.559 1 98.5 96 GLY A C 1
ATOM 783 O O . GLY A 1 96 ? -4.25 15.148 -2.055 1 98.5 96 GLY A O 1
ATOM 784 N N . ILE A 1 97 ? -5.676 16.578 -3.027 1 98.56 97 ILE A N 1
ATOM 785 C CA . ILE A 1 97 ? -6.699 15.578 -3.336 1 98.56 97 ILE A CA 1
ATOM 786 C C . ILE A 1 97 ? -6.562 15.133 -4.789 1 98.56 97 ILE A C 1
ATOM 788 O O . ILE A 1 97 ? -6.613 15.953 -5.707 1 98.56 97 ILE A O 1
ATOM 792 N N . VAL A 1 98 ? -6.359 13.828 -4.922 1 96.19 98 VAL A N 1
ATOM 793 C CA . VAL A 1 98 ? -6.234 13.281 -6.27 1 96.19 98 VAL A CA 1
ATOM 794 C C . VAL A 1 98 ? -7.586 12.742 -6.734 1 96.19 98 VAL A C 1
ATOM 796 O O . VAL A 1 98 ? -8.305 12.094 -5.969 1 96.19 98 VAL A O 1
ATOM 799 N N . LYS A 1 99 ? -7.945 12.945 -7.965 1 85.31 99 LYS A N 1
ATOM 800 C CA . LYS A 1 99 ? -9.234 12.531 -8.516 1 85.31 99 LYS A CA 1
ATOM 801 C C . LYS A 1 99 ? -9.125 11.172 -9.203 1 85.31 99 LYS A C 1
ATOM 803 O O . LYS A 1 99 ? -8.078 10.828 -9.75 1 85.31 99 LYS A O 1
ATOM 808 N N . MET B 1 1 ? -15.859 -31.484 5.719 1 40.19 1 MET B N 1
ATOM 809 C CA . MET B 1 1 ? -16.5 -30.484 4.867 1 40.19 1 MET B CA 1
ATOM 810 C C . MET B 1 1 ? -15.477 -29.719 4.035 1 40.19 1 MET B C 1
ATOM 812 O O . MET B 1 1 ? -14.367 -29.469 4.5 1 40.19 1 MET B O 1
ATOM 816 N N . ALA B 1 2 ? -15.328 -29.719 2.809 1 49.91 2 ALA B N 1
ATOM 817 C CA . ALA B 1 2 ? -14.227 -29.234 1.975 1 49.91 2 ALA B CA 1
ATOM 818 C C . ALA B 1 2 ? -13.75 -27.859 2.428 1 49.91 2 ALA B C 1
ATOM 820 O O . ALA B 1 2 ? -14.555 -26.953 2.607 1 49.91 2 ALA B O 1
ATOM 821 N N . GLU B 1 3 ? -12.82 -27.703 3.357 1 59.5 3 GLU B N 1
ATOM 822 C CA . GLU B 1 3 ? -12.328 -26.484 3.992 1 59.5 3 GLU B CA 1
ATOM 823 C C . GLU B 1 3 ? -12.242 -25.328 2.988 1 59.5 3 GLU B C 1
ATOM 825 O O . GLU B 1 3 ? -11.625 -25.469 1.93 1 59.5 3 GLU B O 1
ATOM 830 N N . GLU B 1 4 ? -13.227 -24.484 2.922 1 81.94 4 GLU B N 1
ATOM 831 C CA . GLU B 1 4 ? -13.398 -23.438 1.908 1 81.94 4 GLU B CA 1
ATOM 832 C C . GLU B 1 4 ? -12.141 -22.594 1.757 1 81.94 4 GLU B C 1
ATOM 834 O O . GLU B 1 4 ? -11.461 -22.312 2.742 1 81.94 4 GLU B O 1
ATOM 839 N N . ASP B 1 5 ? -11.477 -22.703 0.711 1 96.38 5 ASP B N 1
ATOM 840 C CA . ASP B 1 5 ? -10.328 -21.891 0.347 1 96.38 5 ASP B CA 1
ATOM 841 C C . ASP B 1 5 ? -10.766 -20.656 -0.437 1 96.38 5 ASP B C 1
ATOM 843 O O . ASP B 1 5 ? -10.57 -20.578 -1.653 1 96.38 5 ASP B O 1
ATOM 847 N N . PRO B 1 6 ? -11.219 -19.688 0.325 1 97.75 6 PRO B N 1
ATOM 848 C CA . PRO B 1 6 ? -11.812 -18.531 -0.353 1 97.75 6 PRO B CA 1
ATOM 849 C C . PRO B 1 6 ? -10.797 -17.75 -1.18 1 97.75 6 PRO B C 1
ATOM 851 O O . PRO B 1 6 ? -9.594 -17.875 -0.958 1 97.75 6 PRO B O 1
ATOM 854 N N . LEU B 1 7 ? -11.281 -16.953 -2.102 1 98.62 7 LEU B N 1
ATOM 855 C CA . LEU B 1 7 ? -10.438 -16.094 -2.92 1 98.62 7 LEU B CA 1
ATOM 856 C C . LEU B 1 7 ? -10.125 -14.797 -2.184 1 98.62 7 LEU B C 1
ATOM 858 O O . LEU B 1 7 ? -11.008 -14.18 -1.591 1 98.62 7 LEU B O 1
ATOM 862 N N . ILE B 1 8 ? -8.797 -14.398 -2.254 1 98.75 8 ILE B N 1
ATOM 863 C CA . ILE B 1 8 ? -8.438 -13.125 -1.646 1 98.75 8 ILE B CA 1
ATOM 864 C C . ILE B 1 8 ? -7.504 -12.352 -2.578 1 98.75 8 ILE B C 1
ATOM 866 O O . ILE B 1 8 ? -6.949 -12.922 -3.521 1 98.75 8 ILE B O 1
ATOM 870 N N . SER B 1 9 ? -7.461 -11.062 -2.357 1 98.81 9 SER B N 1
ATOM 871 C CA . SER B 1 9 ? -6.504 -10.148 -2.973 1 98.81 9 SER B CA 1
ATOM 872 C C . SER B 1 9 ? -5.586 -9.523 -1.927 1 98.81 9 SER B C 1
ATOM 874 O O . SER B 1 9 ? -6.047 -9.094 -0.867 1 98.81 9 SER B O 1
ATOM 876 N N . VAL B 1 10 ? -4.316 -9.484 -2.227 1 98.88 10 VAL B N 1
ATOM 877 C CA . VAL B 1 10 ? -3.336 -8.883 -1.327 1 98.88 10 VAL B CA 1
ATOM 878 C C . VAL B 1 10 ? -2.303 -8.102 -2.135 1 98.88 10 VAL B C 1
ATOM 880 O O . VAL B 1 10 ? -1.774 -8.602 -3.131 1 98.88 10 VAL B O 1
ATOM 883 N N . ASN B 1 11 ? -2.09 -6.836 -1.719 1 98.88 11 ASN B N 1
ATOM 884 C CA . ASN B 1 11 ? -0.969 -6.078 -2.264 1 98.88 11 ASN B CA 1
ATOM 885 C C . ASN B 1 11 ? 0.323 -6.363 -1.504 1 98.88 11 ASN B C 1
ATOM 887 O O . ASN B 1 11 ? 0.288 -6.754 -0.336 1 98.88 11 ASN B O 1
ATOM 891 N N . TYR B 1 12 ? 1.396 -6.148 -2.232 1 98.94 12 TYR B N 1
ATOM 892 C CA . TYR B 1 12 ? 2.678 -6.383 -1.576 1 98.94 12 TYR B CA 1
ATOM 893 C C . TYR B 1 12 ? 3.723 -5.375 -2.043 1 98.94 12 TYR B C 1
ATOM 895 O O . TYR B 1 12 ? 3.578 -4.77 -3.107 1 98.94 12 TYR B O 1
ATOM 903 N N . GLU B 1 13 ? 4.691 -5.199 -1.228 1 98.94 13 GLU B N 1
ATOM 904 C CA . GLU B 1 13 ? 5.902 -4.461 -1.563 1 98.94 13 GLU B CA 1
ATOM 905 C C . GLU B 1 13 ? 7.137 -5.125 -0.964 1 98.94 13 GLU B C 1
ATOM 907 O O . GLU B 1 13 ? 7.148 -5.484 0.215 1 98.94 13 GLU B O 1
ATOM 912 N N . ILE B 1 14 ? 8.086 -5.332 -1.772 1 98.94 14 ILE B N 1
ATOM 913 C CA . ILE B 1 14 ? 9.305 -6.031 -1.387 1 98.94 14 ILE B CA 1
ATOM 914 C C . ILE B 1 14 ? 10.484 -5.059 -1.377 1 98.94 14 ILE B C 1
ATOM 916 O O . ILE B 1 14 ? 10.695 -4.324 -2.344 1 98.94 14 ILE B O 1
ATOM 920 N N . PHE B 1 15 ? 11.25 -5.035 -0.264 1 98.81 15 PHE B N 1
ATOM 921 C CA . PHE B 1 15 ? 12.383 -4.133 -0.076 1 98.81 15 PHE B CA 1
ATOM 922 C C . PHE B 1 15 ? 13.688 -4.91 -0.019 1 98.81 15 PHE B C 1
ATOM 924 O O . PHE B 1 15 ? 13.734 -6.023 0.503 1 98.81 15 PHE B O 1
ATOM 931 N N . GLY B 1 16 ? 14.766 -4.289 -0.404 1 98.62 16 GLY B N 1
ATOM 932 C CA . GLY B 1 16 ? 16.094 -4.887 -0.438 1 98.62 16 GLY B CA 1
ATOM 933 C C . GLY B 1 16 ? 16.734 -4.816 -1.807 1 98.62 16 GLY B C 1
ATOM 934 O O . GLY B 1 16 ? 16.469 -3.896 -2.582 1 98.62 16 GLY B O 1
ATOM 935 N N . LYS B 1 17 ? 17.719 -5.664 -2.066 1 98.81 17 LYS B N 1
ATOM 936 C CA . LYS B 1 17 ? 18.25 -5.832 -3.418 1 98.81 17 LYS B CA 1
ATOM 937 C C . LYS B 1 17 ? 17.297 -6.664 -4.273 1 98.81 17 LYS B C 1
ATOM 939 O O . LYS B 1 17 ? 17.422 -7.887 -4.348 1 98.81 17 LYS B O 1
ATOM 944 N N . VAL B 1 18 ? 16.375 -5.926 -4.934 1 98.88 18 VAL B N 1
ATOM 945 C CA . VAL B 1 18 ? 15.312 -6.664 -5.598 1 98.88 18 VAL B CA 1
ATOM 946 C C . VAL B 1 18 ? 15.117 -6.133 -7.016 1 98.88 18 VAL B C 1
ATOM 948 O O . VAL B 1 18 ? 14.203 -6.559 -7.727 1 98.88 18 VAL B O 1
ATOM 951 N N . GLN B 1 19 ? 15.852 -5.195 -7.395 1 98.75 19 GLN B N 1
ATOM 952 C CA . GLN B 1 19 ? 15.914 -4.777 -8.789 1 98.75 19 GLN B CA 1
ATOM 953 C C . GLN B 1 19 ? 17.266 -5.117 -9.406 1 98.75 19 GLN B C 1
ATOM 955 O O . GLN B 1 19 ? 18.281 -5.203 -8.703 1 98.75 19 GLN B O 1
ATOM 960 N N . GLY B 1 20 ? 17.125 -5.277 -10.719 1 98.5 20 GLY B N 1
ATOM 961 C CA . GLY B 1 20 ? 18.344 -5.703 -11.398 1 98.5 20 GLY B CA 1
ATOM 962 C C . GLY B 1 20 ? 18.719 -7.141 -11.102 1 98.5 20 GLY B C 1
ATOM 963 O O . GLY B 1 20 ? 19.859 -7.543 -11.312 1 98.5 20 GLY B O 1
ATOM 964 N N . VAL B 1 21 ? 17.797 -7.883 -10.555 1 98.88 21 VAL B N 1
ATOM 965 C CA . VAL B 1 21 ? 18.109 -9.258 -10.164 1 98.88 21 VAL B CA 1
ATOM 966 C C . VAL B 1 21 ? 17.031 -10.195 -10.672 1 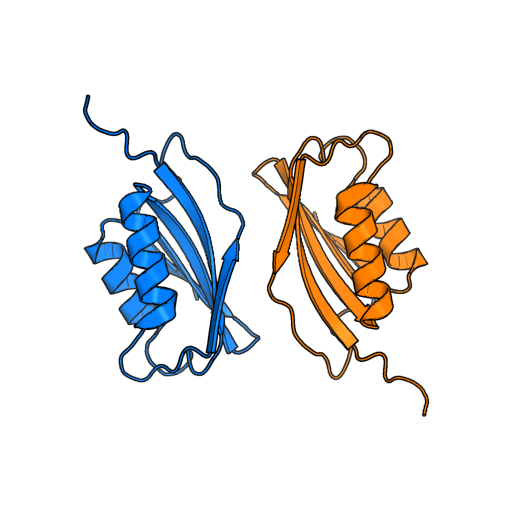98.88 21 VAL B C 1
ATOM 968 O O . VAL B 1 21 ? 16.75 -11.227 -10.055 1 98.88 21 VAL B O 1
ATOM 971 N N . PHE B 1 22 ? 16.25 -9.789 -11.672 1 98.75 22 PHE B N 1
ATOM 972 C CA . PHE B 1 22 ? 15.219 -10.562 -12.352 1 98.75 22 PHE B CA 1
ATOM 973 C C . PHE B 1 22 ? 14.086 -10.906 -11.398 1 98.75 22 PHE B C 1
ATOM 975 O O . PHE B 1 22 ? 13.422 -11.93 -11.562 1 98.75 22 PHE B O 1
ATOM 982 N N . PHE B 1 23 ? 13.883 -10.148 -10.398 1 98.88 23 PHE B N 1
ATOM 983 C CA . PHE B 1 23 ? 12.859 -10.422 -9.398 1 98.88 23 PHE B CA 1
ATOM 984 C C . PHE B 1 23 ? 11.484 -10.523 -10.039 1 98.88 23 PHE B C 1
ATOM 986 O O . PHE B 1 23 ? 10.688 -11.383 -9.664 1 98.88 23 PHE B O 1
ATOM 993 N N . ARG B 1 24 ? 11.156 -9.641 -10.977 1 98.94 24 ARG B N 1
ATOM 994 C CA . ARG B 1 24 ? 9.844 -9.633 -11.617 1 98.94 24 ARG B CA 1
ATOM 995 C C . ARG B 1 24 ? 9.609 -10.922 -12.398 1 98.94 24 ARG B C 1
ATOM 997 O O . ARG B 1 24 ? 8.523 -11.5 -12.328 1 98.94 24 ARG B O 1
ATOM 1004 N N . LYS B 1 25 ? 10.609 -11.336 -13.094 1 98.81 25 LYS B N 1
ATOM 1005 C CA . LYS B 1 25 ? 10.5 -12.562 -13.883 1 98.81 25 LYS B CA 1
ATOM 1006 C C . LYS B 1 25 ? 10.188 -13.766 -12.992 1 98.81 25 LYS B C 1
ATOM 1008 O O . LYS B 1 25 ? 9.266 -14.531 -13.273 1 98.81 25 LYS B O 1
ATOM 1013 N N . TYR B 1 26 ? 10.883 -13.914 -11.891 1 98.94 26 TYR B N 1
ATOM 1014 C CA . TYR B 1 26 ? 10.703 -15.047 -10.984 1 98.94 26 TYR B CA 1
ATOM 1015 C C . TYR B 1 26 ? 9.383 -14.945 -10.227 1 98.94 26 TYR B C 1
ATOM 1017 O O . TYR B 1 26 ? 8.758 -15.961 -9.922 1 98.94 26 TYR B O 1
ATOM 1025 N N . THR B 1 27 ? 9.039 -13.734 -9.891 1 98.94 27 THR B N 1
ATOM 1026 C CA . THR B 1 27 ? 7.746 -13.516 -9.25 1 98.94 27 THR B CA 1
ATOM 1027 C C . THR B 1 27 ? 6.605 -13.961 -10.156 1 98.94 27 THR B C 1
ATOM 1029 O O . THR B 1 27 ? 5.691 -14.664 -9.719 1 98.94 27 THR B O 1
ATOM 1032 N N . GLN B 1 28 ? 6.668 -13.516 -11.383 1 98.94 28 GLN B N 1
ATOM 1033 C CA . GLN B 1 28 ? 5.641 -13.93 -12.328 1 98.94 28 GLN B C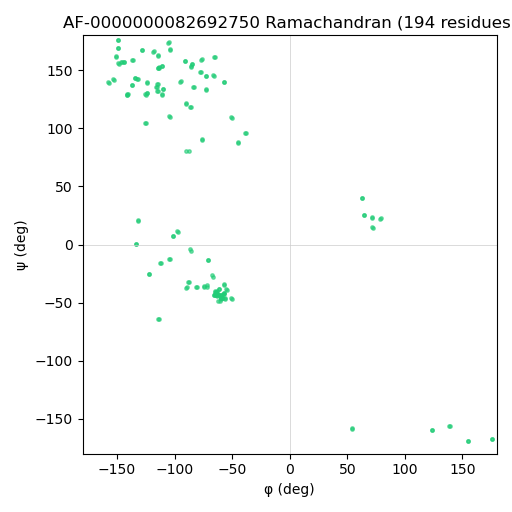A 1
ATOM 1034 C C . GLN B 1 28 ? 5.598 -15.453 -12.469 1 98.94 28 GLN B C 1
ATOM 1036 O O . GLN B 1 28 ? 4.52 -16.047 -12.453 1 98.94 28 GLN B O 1
ATOM 1041 N N . ALA B 1 29 ? 6.762 -16.062 -12.609 1 98.88 29 ALA B N 1
ATOM 1042 C CA . ALA B 1 29 ? 6.844 -17.516 -12.758 1 98.88 29 ALA B CA 1
ATOM 1043 C C . ALA B 1 29 ? 6.25 -18.219 -11.539 1 98.88 29 ALA B C 1
ATOM 1045 O O . ALA B 1 29 ? 5.484 -19.172 -11.688 1 98.88 29 ALA B O 1
ATOM 1046 N N . GLU B 1 30 ? 6.602 -17.781 -10.328 1 98.88 30 GLU B N 1
ATOM 1047 C CA . GLU B 1 30 ? 6.094 -18.391 -9.109 1 98.88 30 GLU B CA 1
ATOM 1048 C C . GLU B 1 30 ? 4.586 -18.188 -8.977 1 98.88 30 GLU B C 1
ATOM 1050 O O . GLU B 1 30 ? 3.863 -19.109 -8.578 1 98.88 30 GLU B O 1
ATOM 1055 N N . GLY B 1 31 ? 4.137 -16.938 -9.281 1 98.88 31 GLY B N 1
ATOM 1056 C CA . GLY B 1 31 ? 2.707 -16.672 -9.281 1 98.88 31 GLY B CA 1
ATOM 1057 C C . GLY B 1 31 ? 1.934 -17.594 -10.203 1 98.88 31 GLY B C 1
ATOM 1058 O O . GLY B 1 31 ? 0.913 -18.172 -9.812 1 98.88 31 GLY B O 1
ATOM 1059 N N . LYS B 1 32 ? 2.439 -17.75 -11.406 1 98.81 32 LYS B N 1
ATOM 1060 C CA . LYS B 1 32 ? 1.798 -18.641 -12.375 1 98.81 32 LYS B CA 1
ATOM 1061 C C . LYS B 1 32 ? 1.849 -20.094 -11.914 1 98.81 32 LYS B C 1
ATOM 1063 O O . LYS B 1 32 ? 0.87 -20.828 -12.055 1 98.81 32 LYS B O 1
ATOM 1068 N N . ARG B 1 33 ? 2.957 -20.531 -11.398 1 98.81 33 ARG B N 1
ATOM 1069 C CA . ARG B 1 33 ? 3.113 -21.891 -10.883 1 98.81 33 ARG B CA 1
ATOM 1070 C C . ARG B 1 33 ? 2.049 -22.203 -9.836 1 98.81 33 ARG B C 1
ATOM 1072 O O . ARG B 1 33 ? 1.509 -23.312 -9.805 1 98.81 33 ARG B O 1
ATOM 1079 N N . LEU B 1 34 ? 1.72 -21.25 -9.008 1 98.75 34 LEU B N 1
ATOM 1080 C CA . LEU B 1 34 ? 0.78 -21.422 -7.906 1 98.75 34 LEU B CA 1
ATOM 1081 C C . LEU B 1 34 ? -0.655 -21.203 -8.375 1 98.75 34 LEU B C 1
ATOM 1083 O O . LEU B 1 34 ? -1.596 -21.344 -7.59 1 98.75 34 LEU B O 1
ATOM 1087 N N . GLY B 1 35 ? -0.764 -20.797 -9.633 1 98.69 35 GLY B N 1
ATOM 1088 C CA . GLY B 1 35 ? -2.09 -20.578 -10.188 1 98.69 35 GLY B CA 1
ATOM 1089 C C . GLY B 1 35 ? -2.688 -19.25 -9.773 1 98.69 35 GLY B C 1
ATOM 1090 O O . GLY B 1 35 ? -3.91 -19.094 -9.75 1 98.69 35 GLY B O 1
ATOM 1091 N N . LEU B 1 36 ? -1.925 -18.328 -9.406 1 98.94 36 LEU B N 1
ATOM 1092 C CA . LEU B 1 36 ? -2.385 -17 -8.984 1 98.94 36 LEU B CA 1
ATOM 1093 C C . LEU B 1 36 ? -2.445 -16.047 -10.164 1 98.94 36 LEU B C 1
ATOM 1095 O O . LEU B 1 36 ? -1.791 -16.266 -11.188 1 98.94 36 LEU B O 1
ATOM 1099 N N . VAL B 1 37 ? -3.279 -14.969 -10.023 1 98.94 37 VAL B N 1
ATOM 1100 C CA . VAL B 1 37 ? -3.281 -13.859 -10.969 1 98.94 37 VAL B CA 1
ATOM 1101 C C . VAL B 1 37 ? -2.898 -12.57 -10.25 1 98.94 37 VAL B C 1
ATOM 1103 O O . VAL B 1 37 ? -2.844 -12.531 -9.023 1 98.94 37 VAL B O 1
ATOM 1106 N N . GLY B 1 38 ? -2.588 -11.586 -11.023 1 98.88 38 GLY B N 1
ATOM 1107 C CA . GLY B 1 38 ? -2.09 -10.328 -10.484 1 98.88 38 GLY B CA 1
ATOM 1108 C C . GLY B 1 38 ? -0.958 -9.734 -11.305 1 98.88 38 GLY B C 1
ATOM 1109 O O . GLY B 1 38 ? -0.92 -9.898 -12.531 1 98.88 38 GLY B O 1
ATOM 1110 N N . TRP B 1 39 ? -0.156 -8.883 -10.57 1 98.88 39 TRP B N 1
ATOM 1111 C CA . TRP B 1 39 ? 0.903 -8.219 -11.328 1 98.88 39 TRP B CA 1
ATOM 1112 C C . TRP B 1 39 ? 2.1 -7.91 -10.438 1 98.88 39 TRP B C 1
ATOM 1114 O O . TRP B 1 39 ? 1.999 -7.973 -9.211 1 98.88 39 TRP B O 1
ATOM 1124 N N . VAL B 1 40 ? 3.203 -7.676 -11.039 1 98.94 40 VAL B N 1
ATOM 1125 C CA . VAL B 1 40 ? 4.449 -7.285 -10.391 1 98.94 40 VAL B CA 1
ATOM 1126 C C . VAL B 1 40 ? 5.09 -6.125 -11.148 1 98.94 40 VAL B C 1
ATOM 1128 O O . VAL B 1 40 ? 5.035 -6.078 -12.383 1 98.94 40 VAL B O 1
ATOM 1131 N N . GLN B 1 41 ? 5.684 -5.238 -10.398 1 98.88 41 GLN B N 1
ATOM 1132 C CA . GLN B 1 41 ? 6.219 -4.016 -10.992 1 98.88 41 GLN B CA 1
ATOM 1133 C C . GLN B 1 41 ? 7.387 -3.473 -10.172 1 98.88 41 GLN B C 1
ATOM 1135 O O . GLN B 1 41 ? 7.344 -3.486 -8.938 1 98.88 41 GLN B O 1
ATOM 1140 N N . ASN B 1 42 ? 8.414 -2.949 -10.867 1 98.75 42 ASN B N 1
ATOM 1141 C CA . ASN B 1 42 ? 9.43 -2.16 -10.172 1 98.75 42 ASN B CA 1
ATOM 1142 C C . ASN B 1 42 ? 8.891 -0.794 -9.758 1 98.75 42 ASN B C 1
ATOM 1144 O O . ASN B 1 42 ? 8.078 -0.2 -10.469 1 98.75 42 ASN B O 1
ATOM 1148 N N . THR B 1 43 ? 9.352 -0.316 -8.594 1 97.56 43 THR B N 1
ATOM 1149 C CA . THR B 1 43 ? 8.977 1.035 -8.195 1 97.56 43 THR B CA 1
ATOM 1150 C C . THR B 1 43 ? 10.141 2.002 -8.398 1 97.56 43 THR B C 1
ATOM 1152 O O . THR B 1 43 ? 11.289 1.578 -8.562 1 97.56 43 THR B O 1
ATOM 1155 N N . GLU B 1 44 ? 9.852 3.312 -8.305 1 94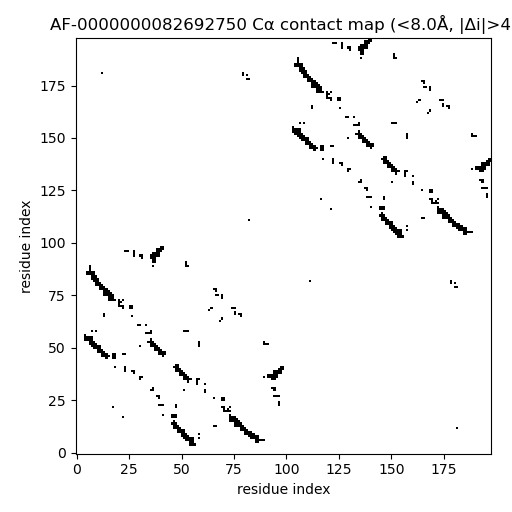.75 44 GLU B N 1
ATOM 1156 C CA . GLU B 1 44 ? 10.883 4.34 -8.398 1 94.75 44 GLU B CA 1
ATOM 1157 C C . GLU B 1 44 ? 11.766 4.352 -7.156 1 94.75 44 GLU B C 1
ATOM 1159 O O . GLU B 1 44 ? 12.867 4.898 -7.18 1 94.75 44 GLU B O 1
ATOM 1164 N N . GLN B 1 45 ? 11.352 3.686 -6.125 1 94.25 45 GLN B N 1
ATOM 1165 C CA . GLN B 1 45 ? 12.086 3.676 -4.863 1 94.25 45 GLN B CA 1
ATOM 1166 C C . GLN B 1 45 ? 12.961 2.434 -4.746 1 94.25 45 GLN B C 1
ATOM 1168 O O . GLN B 1 45 ? 13.367 2.057 -3.645 1 94.25 45 GLN B O 1
ATOM 1173 N N . ASN B 1 46 ? 13.102 1.715 -5.859 1 97.5 46 ASN B N 1
ATOM 1174 C CA . ASN B 1 46 ? 13.969 0.545 -5.961 1 97.5 46 ASN B CA 1
ATOM 1175 C C . ASN B 1 46 ? 13.406 -0.64 -5.18 1 97.5 46 ASN B C 1
ATOM 1177 O O . ASN B 1 46 ? 14.164 -1.474 -4.68 1 97.5 46 ASN B O 1
ATOM 1181 N N . THR B 1 47 ? 12.117 -0.585 -4.984 1 98.56 47 THR B N 1
ATOM 1182 C CA . THR B 1 47 ? 11.43 -1.757 -4.461 1 98.56 47 THR B CA 1
ATOM 1183 C C . THR B 1 47 ? 10.633 -2.453 -5.562 1 98.56 47 THR B C 1
ATOM 1185 O O . THR B 1 47 ? 10.609 -1.993 -6.707 1 98.56 47 THR B O 1
ATOM 1188 N N . VAL B 1 48 ? 10.078 -3.574 -5.242 1 98.94 48 VAL B N 1
ATOM 1189 C CA . VAL B 1 48 ? 9.141 -4.277 -6.109 1 98.94 48 VAL B CA 1
ATOM 1190 C C . VAL B 1 48 ? 7.766 -4.32 -5.457 1 98.94 48 VAL B C 1
ATOM 1192 O O . VAL B 1 48 ? 7.648 -4.562 -4.254 1 98.94 48 VAL B O 1
ATOM 1195 N N . GLN B 1 49 ? 6.809 -3.984 -6.203 1 98.88 49 GLN B N 1
ATOM 1196 C CA . GLN B 1 49 ? 5.445 -4.043 -5.68 1 98.88 49 GLN B CA 1
ATOM 1197 C C . GLN B 1 49 ? 4.531 -4.832 -6.617 1 98.88 49 GLN B C 1
ATOM 1199 O O . GLN B 1 49 ? 4.93 -5.18 -7.73 1 98.88 49 GLN B O 1
ATOM 1204 N N . GLY B 1 50 ? 3.283 -5.16 -6.047 1 98.81 50 GLY B N 1
ATOM 1205 C CA . GLY B 1 50 ? 2.314 -5.867 -6.867 1 98.81 50 GLY B CA 1
ATOM 1206 C C . GLY B 1 50 ? 1.061 -6.258 -6.109 1 98.81 50 GLY B C 1
ATOM 1207 O O . GLY B 1 50 ? 0.808 -5.75 -5.012 1 98.81 50 GLY B O 1
ATOM 1208 N N . GLN B 1 51 ? 0.313 -7.121 -6.797 1 98.88 51 GLN B N 1
ATOM 1209 C CA . GLN B 1 51 ? -0.92 -7.664 -6.242 1 98.88 51 GLN B CA 1
ATOM 1210 C C . GLN B 1 51 ? -1.04 -9.156 -6.527 1 98.88 51 GLN B C 1
ATOM 1212 O O . GLN B 1 51 ? -0.698 -9.617 -7.621 1 98.88 51 GLN B O 1
ATOM 1217 N N . LEU B 1 52 ? -1.457 -9.875 -5.543 1 98.88 52 LEU B N 1
ATOM 1218 C CA . LEU B 1 52 ? -1.772 -11.297 -5.637 1 98.88 52 LEU B CA 1
ATOM 1219 C C . LEU B 1 52 ? -3.275 -11.523 -5.512 1 98.88 52 LEU B C 1
ATOM 1221 O O . LEU B 1 52 ? -3.916 -11 -4.602 1 98.88 52 LEU B O 1
ATOM 1225 N N . GLN B 1 53 ? -3.795 -12.32 -6.383 1 98.94 53 GLN B N 1
ATOM 1226 C CA . GLN B 1 53 ? -5.164 -12.797 -6.223 1 98.94 53 GLN B CA 1
ATOM 1227 C C . GLN B 1 53 ? -5.246 -14.305 -6.418 1 98.94 53 GLN B C 1
ATOM 1229 O O . GLN B 1 53 ? -4.57 -14.859 -7.289 1 98.94 53 GLN B O 1
ATOM 1234 N N . GLY B 1 54 ? -6.066 -14.992 -5.656 1 98.88 54 GLY B N 1
ATOM 1235 C CA . GLY B 1 54 ? -6.309 -16.422 -5.754 1 98.88 54 GLY B CA 1
ATOM 1236 C C . GLY B 1 54 ? -6.789 -17.047 -4.453 1 98.88 54 GLY B C 1
ATOM 1237 O O . GLY B 1 54 ? -7.145 -16.328 -3.516 1 98.88 54 GLY B O 1
ATOM 1238 N N . PRO B 1 55 ? -6.809 -18.375 -4.445 1 98.75 55 PRO B N 1
ATOM 1239 C CA . PRO B 1 55 ? -7.152 -19.047 -3.188 1 98.75 55 PRO B CA 1
ATOM 1240 C C . PRO B 1 55 ? -6.227 -18.656 -2.039 1 98.75 55 PRO B C 1
ATOM 1242 O O . PRO B 1 55 ? -5.02 -18.516 -2.238 1 98.75 55 PRO B O 1
ATOM 1245 N N . THR B 1 56 ? -6.828 -18.5 -0.924 1 98.75 56 THR B N 1
ATOM 1246 C CA . THR B 1 56 ? -6.113 -18.031 0.256 1 98.75 56 THR B CA 1
ATOM 1247 C C . THR B 1 56 ? -4.844 -18.844 0.486 1 98.75 56 THR B C 1
ATOM 1249 O O . THR B 1 56 ? -3.777 -18.281 0.741 1 98.75 56 THR B O 1
ATOM 1252 N N . SER B 1 57 ? -4.949 -20.078 0.41 1 98.81 57 SER B N 1
ATOM 1253 C CA . SER B 1 57 ? -3.805 -20.938 0.683 1 98.81 57 SER B CA 1
ATOM 1254 C C . SER B 1 57 ? -2.664 -20.672 -0.291 1 98.81 57 SER B C 1
ATOM 1256 O O . SER B 1 57 ? -1.494 -20.672 0.1 1 98.81 57 SER B O 1
ATOM 1258 N N . ARG B 1 58 ? -3.008 -20.422 -1.521 1 98.81 58 ARG B N 1
ATOM 1259 C CA . ARG B 1 58 ? -1.992 -20.172 -2.537 1 98.81 58 ARG B CA 1
ATOM 1260 C C . ARG B 1 58 ? -1.385 -18.781 -2.373 1 98.81 58 ARG B C 1
ATOM 1262 O O . ARG B 1 58 ? -0.189 -18.594 -2.604 1 98.81 58 ARG B O 1
ATOM 1269 N N . VAL B 1 59 ? -2.225 -17.875 -1.988 1 98.94 59 VAL B N 1
ATOM 1270 C CA . VAL B 1 59 ? -1.726 -16.531 -1.713 1 98.94 59 VAL B CA 1
ATOM 1271 C C . VAL B 1 59 ? -0.75 -16.562 -0.54 1 98.94 59 VAL B C 1
ATOM 1273 O O . VAL B 1 59 ? 0.309 -15.93 -0.582 1 98.94 59 VAL B O 1
ATOM 1276 N N . ARG B 1 60 ? -1.08 -17.328 0.455 1 98.88 60 ARG B N 1
ATOM 1277 C CA . ARG B 1 60 ? -0.2 -17.438 1.613 1 98.88 60 ARG B CA 1
ATOM 1278 C C . ARG B 1 60 ? 1.13 -18.078 1.229 1 98.88 60 ARG B C 1
ATOM 1280 O O . ARG B 1 60 ? 2.188 -17.656 1.693 1 98.88 60 ARG B O 1
ATOM 1287 N N . GLU B 1 61 ? 1.078 -19.016 0.427 1 98.88 61 GLU B N 1
ATOM 1288 C CA . GLU B 1 61 ? 2.301 -19.641 -0.072 1 98.88 61 GLU B CA 1
ATOM 1289 C C . GLU B 1 61 ? 3.162 -18.625 -0.83 1 98.88 61 GLU B C 1
ATOM 1291 O O . GLU B 1 61 ? 4.379 -18.578 -0.635 1 98.88 61 GLU B O 1
ATOM 1296 N N . MET B 1 62 ? 2.521 -17.859 -1.634 1 98.94 62 MET B N 1
ATOM 1297 C CA . MET B 1 62 ? 3.246 -16.844 -2.398 1 98.94 62 MET B CA 1
ATOM 1298 C C . MET B 1 62 ? 3.859 -15.797 -1.476 1 98.94 62 MET B C 1
ATOM 1300 O O . MET B 1 62 ? 4.973 -15.328 -1.715 1 98.94 62 MET B O 1
ATOM 1304 N N . GLN B 1 63 ? 3.113 -15.422 -0.488 1 98.94 63 GLN B N 1
ATOM 1305 C CA . GLN B 1 63 ? 3.637 -14.461 0.474 1 98.94 63 GLN B CA 1
ATOM 1306 C C . GLN B 1 63 ? 4.926 -14.961 1.116 1 98.94 63 GLN B C 1
ATOM 1308 O O . GLN B 1 63 ? 5.875 -14.203 1.296 1 98.94 63 GLN B O 1
ATOM 1313 N N . GLN B 1 64 ? 4.922 -16.203 1.444 1 98.88 64 GLN B N 1
ATOM 1314 C CA . GLN B 1 64 ? 6.129 -16.781 2.025 1 98.88 64 GLN B CA 1
ATOM 1315 C C . GLN B 1 64 ? 7.293 -16.734 1.038 1 98.88 64 GLN B C 1
ATOM 1317 O O . GLN B 1 64 ? 8.414 -16.406 1.412 1 98.88 64 GLN B O 1
ATOM 1322 N N . TRP B 1 65 ? 6.988 -17.078 -0.136 1 98.94 65 TRP B N 1
ATOM 1323 C CA . TRP B 1 65 ? 8.016 -17.062 -1.174 1 98.94 65 TRP B CA 1
ATOM 1324 C C . TRP B 1 65 ? 8.586 -15.656 -1.343 1 98.94 65 TRP B C 1
ATOM 1326 O O . TRP B 1 65 ? 9.805 -15.484 -1.41 1 98.94 65 TRP B O 1
ATOM 1336 N N . LEU B 1 66 ? 7.711 -14.617 -1.35 1 98.94 66 LEU B N 1
ATOM 1337 C CA . LEU B 1 66 ? 8.102 -13.227 -1.519 1 98.94 66 LEU B CA 1
ATOM 1338 C C . LEU B 1 66 ? 8.906 -12.734 -0.322 1 98.94 66 LEU B C 1
ATOM 1340 O O . LEU B 1 66 ? 9.75 -11.844 -0.458 1 98.94 66 LEU B O 1
ATOM 1344 N N . GLN B 1 67 ? 8.688 -13.328 0.784 1 98.75 67 GLN B N 1
ATOM 1345 C CA . GLN B 1 67 ? 9.336 -12.898 2.018 1 98.75 67 GLN B CA 1
ATOM 1346 C C . GLN B 1 67 ? 10.688 -13.586 2.197 1 98.75 67 GLN B C 1
ATOM 1348 O O . GLN B 1 67 ? 11.633 -12.984 2.699 1 98.75 67 GLN B O 1
ATOM 1353 N N . LYS B 1 68 ? 10.734 -14.812 1.69 1 98.5 68 LYS B N 1
ATOM 1354 C CA . LYS B 1 68 ? 11.867 -15.617 2.16 1 98.5 68 LYS B CA 1
ATOM 1355 C C . LYS B 1 68 ? 12.727 -16.094 0.993 1 98.5 68 LYS B C 1
ATOM 1357 O O . LYS B 1 68 ? 13.891 -16.453 1.181 1 98.5 68 LYS B O 1
ATOM 1362 N N . LYS B 1 69 ? 12.219 -16.219 -0.18 1 98.62 69 LYS B N 1
ATOM 1363 C CA . LYS B 1 69 ? 12.938 -16.875 -1.276 1 98.62 69 LYS B CA 1
ATOM 1364 C C . LYS B 1 69 ? 13.258 -15.875 -2.389 1 98.62 69 LYS B C 1
ATOM 1366 O O . LYS B 1 69 ? 14.414 -15.492 -2.576 1 98.62 69 LYS B O 1
ATOM 1371 N N . GLY B 1 70 ? 12.273 -15.289 -3.072 1 98.69 70 GLY B N 1
ATOM 1372 C CA . GLY B 1 70 ? 12.461 -14.359 -4.176 1 98.69 70 GLY B CA 1
ATOM 1373 C C . GLY B 1 70 ? 13.344 -14.914 -5.277 1 98.69 70 GLY B C 1
ATOM 1374 O O . GLY B 1 70 ? 13.391 -16.125 -5.5 1 98.69 70 GLY B O 1
ATOM 1375 N N . SER B 1 71 ? 13.961 -14.055 -6.098 1 98.88 71 SER B N 1
ATOM 1376 C CA . SER B 1 71 ? 14.844 -14.5 -7.168 1 98.88 71 SER B CA 1
ATOM 1377 C C . SER B 1 71 ? 16.203 -14.922 -6.625 1 98.88 71 SER B C 1
ATOM 1379 O O . SER B 1 71 ? 16.609 -14.492 -5.535 1 98.88 71 SER B O 1
ATOM 1381 N N . PRO B 1 72 ? 16.922 -15.711 -7.371 1 98.62 72 PRO B N 1
ATOM 1382 C CA . PRO B 1 72 ? 18.188 -16.281 -6.879 1 98.62 72 PRO B CA 1
ATOM 1383 C C . PRO B 1 72 ? 19.188 -15.203 -6.449 1 98.62 72 PRO B C 1
ATOM 1385 O O . PRO B 1 72 ? 19.891 -15.383 -5.453 1 98.62 72 PRO B O 1
ATOM 1388 N N . LYS B 1 73 ? 19.266 -14.07 -7.051 1 98.56 73 LYS B N 1
ATOM 1389 C CA . LYS B 1 73 ? 20.281 -13.062 -6.773 1 98.56 73 LYS B CA 1
ATOM 1390 C C . LYS B 1 73 ? 19.719 -11.945 -5.891 1 98.56 73 LYS B C 1
ATOM 1392 O O . LYS B 1 73 ? 20.391 -10.93 -5.676 1 98.56 73 LYS B O 1
ATOM 1397 N N . SER B 1 74 ? 18.5 -12.172 -5.426 1 98.88 74 SER B N 1
ATOM 1398 C CA . SER B 1 74 ? 17.875 -11.133 -4.609 1 98.88 74 SER B CA 1
ATOM 1399 C C . SER B 1 74 ? 18.281 -11.266 -3.146 1 98.88 74 SER B C 1
ATOM 1401 O O . SER B 1 74 ? 18.719 -12.336 -2.713 1 98.88 74 SER B O 1
ATOM 1403 N N . HIS B 1 75 ? 18.281 -10.188 -2.416 1 98.81 75 HIS B N 1
ATOM 1404 C CA . HIS B 1 75 ? 18.344 -10.117 -0.962 1 98.81 75 HIS B CA 1
ATOM 1405 C C . HIS B 1 75 ? 17.188 -9.32 -0.389 1 98.81 75 HIS B C 1
ATOM 1407 O O . HIS B 1 75 ? 17.188 -8.086 -0.438 1 98.81 75 HIS B O 1
ATOM 1413 N N . ILE B 1 76 ? 16.219 -10.016 0.19 1 98.88 76 ILE B N 1
ATOM 1414 C CA . ILE B 1 76 ? 15.008 -9.383 0.701 1 98.88 76 ILE B CA 1
ATOM 1415 C C . ILE B 1 76 ? 15.242 -8.891 2.129 1 98.88 76 ILE B C 1
ATOM 1417 O O . ILE B 1 76 ? 15.523 -9.688 3.027 1 98.88 76 ILE B O 1
ATOM 1421 N N . LYS B 1 77 ? 15.133 -7.625 2.309 1 98.56 77 LYS B N 1
ATOM 1422 C CA . LYS B 1 77 ? 15.266 -7.027 3.635 1 98.56 77 LYS B CA 1
ATOM 1423 C C . LYS B 1 77 ? 13.914 -6.969 4.344 1 98.56 77 LYS B C 1
ATOM 1425 O O . LYS B 1 77 ? 13.844 -7.098 5.57 1 98.56 77 LYS B O 1
ATOM 1430 N N . ARG B 1 78 ? 12.93 -6.727 3.617 1 98.44 78 ARG B N 1
ATOM 1431 C CA . ARG B 1 78 ? 11.602 -6.531 4.176 1 98.44 78 ARG B CA 1
ATOM 1432 C C . ARG B 1 78 ? 10.523 -6.793 3.125 1 98.44 78 ARG B C 1
ATOM 1434 O O . ARG B 1 78 ? 10.695 -6.453 1.953 1 98.44 78 ARG B O 1
ATOM 1441 N N . ALA B 1 79 ? 9.461 -7.453 3.617 1 98.88 79 ALA B N 1
ATOM 1442 C CA . ALA B 1 79 ? 8.266 -7.625 2.797 1 98.88 79 ALA B CA 1
ATOM 1443 C C . ALA B 1 79 ? 7.023 -7.113 3.52 1 98.88 79 ALA B C 1
ATOM 1445 O O . ALA B 1 79 ? 6.805 -7.434 4.691 1 98.88 79 ALA B O 1
ATOM 1446 N N . GLU B 1 80 ? 6.277 -6.27 2.791 1 98.88 80 GLU B N 1
ATOM 1447 C CA . GLU B 1 80 ? 5.031 -5.762 3.352 1 98.88 80 GLU B CA 1
ATOM 1448 C C . GLU B 1 80 ? 3.826 -6.254 2.553 1 98.88 80 GLU B C 1
ATOM 1450 O O . GLU B 1 80 ? 3.869 -6.305 1.321 1 98.88 80 GLU B O 1
ATOM 1455 N N . PHE B 1 81 ? 2.795 -6.633 3.273 1 98.88 81 PHE B N 1
ATOM 1456 C CA . PHE B 1 81 ? 1.523 -7.043 2.686 1 98.88 81 PHE B CA 1
ATOM 1457 C C . PHE B 1 81 ? 0.378 -6.199 3.234 1 98.88 81 PHE B C 1
ATOM 1459 O O . PHE B 1 81 ? 0.283 -5.98 4.445 1 98.88 81 PHE B O 1
ATOM 1466 N N . HIS B 1 82 ? -0.41 -5.691 2.271 1 98.19 82 HIS B N 1
ATOM 1467 C CA . HIS B 1 82 ? -1.459 -4.766 2.682 1 98.19 82 HIS B CA 1
ATOM 1468 C C . HIS B 1 82 ? -2.668 -4.855 1.757 1 98.19 82 HIS B C 1
ATOM 1470 O O . HIS B 1 82 ? -2.635 -5.57 0.754 1 98.19 82 HIS B O 1
ATOM 1476 N N . SER B 1 83 ? -3.738 -4.254 2.143 1 98.06 83 SER B N 1
ATOM 1477 C CA . SER B 1 83 ? -4.953 -4.16 1.337 1 98.06 83 SER B CA 1
ATOM 1478 C C . SER B 1 83 ? -5.547 -5.539 1.072 1 98.06 83 SER B C 1
ATOM 1480 O O . SER B 1 83 ? -5.949 -5.84 -0.053 1 98.06 83 SER B O 1
ATOM 1482 N N . GLU B 1 84 ? -5.5 -6.395 2.139 1 98.12 84 GLU B N 1
ATOM 1483 C CA . GLU B 1 84 ? -6.121 -7.707 1.973 1 98.12 84 GLU B CA 1
ATOM 1484 C C . GLU B 1 84 ? -7.641 -7.598 1.969 1 98.12 84 GLU B C 1
ATOM 1486 O O . GLU B 1 84 ? -8.227 -6.914 2.811 1 98.12 84 GLU B O 1
ATOM 1491 N N . ARG B 1 85 ? -8.211 -8.305 0.959 1 97 85 ARG B N 1
ATOM 1492 C CA . ARG B 1 85 ? -9.664 -8.328 0.887 1 97 85 ARG B CA 1
ATOM 1493 C C . ARG B 1 85 ? -10.164 -9.641 0.285 1 97 85 ARG B C 1
ATOM 1495 O O . ARG B 1 85 ? -9.445 -10.289 -0.479 1 97 85 ARG B O 1
ATOM 1502 N N . SER B 1 86 ? -11.398 -9.992 0.611 1 97.31 86 SER B N 1
ATOM 1503 C CA . SER B 1 86 ? -12.055 -11.156 0.028 1 97.31 86 SER B CA 1
ATOM 1504 C C . SER B 1 86 ? -12.562 -10.859 -1.38 1 97.31 86 SER B C 1
ATOM 1506 O O . SER B 1 86 ? -12.961 -9.734 -1.678 1 97.31 86 SER B O 1
ATOM 1508 N N . LEU B 1 87 ? -12.555 -11.891 -2.176 1 97.56 87 LEU B N 1
ATOM 1509 C CA . LEU B 1 87 ? -13.047 -11.758 -3.543 1 97.56 87 LEU B CA 1
ATOM 1510 C C . LEU B 1 87 ? -14.156 -12.766 -3.826 1 97.56 87 LEU B C 1
ATOM 1512 O O . LEU B 1 87 ? -14.078 -13.914 -3.393 1 97.56 87 LEU B O 1
ATOM 1516 N N . LEU B 1 88 ? -15.117 -12.305 -4.516 1 97 88 LEU B N 1
ATOM 1517 C CA . LEU B 1 88 ? -16.125 -13.227 -5.031 1 97 88 LEU B CA 1
ATOM 1518 C C . LEU B 1 88 ? -15.633 -13.898 -6.309 1 97 88 LEU B C 1
ATOM 1520 O O . LEU B 1 88 ? -15.992 -15.047 -6.59 1 97 88 LEU B O 1
ATOM 1524 N N . ARG B 1 89 ? -14.906 -13.078 -7.094 1 97.88 89 ARG B N 1
ATOM 1525 C CA . ARG B 1 89 ? -14.281 -13.555 -8.328 1 97.88 89 ARG B CA 1
ATOM 1526 C C . ARG B 1 89 ? -12.953 -12.844 -8.57 1 97.88 89 ARG B C 1
ATOM 1528 O O . ARG B 1 89 ? -12.758 -11.711 -8.125 1 97.88 89 ARG B O 1
ATOM 1535 N N . LEU B 1 90 ? -12.133 -13.477 -9.312 1 98.31 90 LEU B N 1
ATOM 1536 C CA . LEU B 1 90 ? -10.852 -12.883 -9.648 1 98.31 90 LEU B CA 1
ATOM 1537 C C . LEU B 1 90 ? -11.039 -11.641 -10.523 1 98.31 90 LEU B C 1
ATOM 1539 O O . LEU B 1 90 ? -11.922 -11.609 -11.375 1 98.31 90 LEU B O 1
ATOM 1543 N N . GLU B 1 91 ? -10.188 -10.695 -10.312 1 97.81 91 GLU B N 1
ATOM 1544 C CA . GLU B 1 91 ? -10.297 -9.438 -11.047 1 97.81 91 GLU B CA 1
ATOM 1545 C C . GLU B 1 91 ? -9.242 -9.352 -12.148 1 97.81 91 GLU B C 1
ATOM 1547 O O . GLU B 1 91 ? -9.266 -8.438 -12.977 1 97.81 91 GLU B O 1
ATOM 1552 N N . HIS B 1 92 ? -8.336 -10.219 -12.094 1 97.88 92 HIS B N 1
ATOM 1553 C CA . HIS B 1 92 ? -7.34 -10.375 -13.156 1 97.88 92 HIS B CA 1
ATOM 1554 C C . HIS B 1 92 ? -7.492 -11.719 -13.859 1 97.88 92 HIS B C 1
ATOM 1556 O O . HIS B 1 92 ? -8.125 -12.633 -13.328 1 97.88 92 HIS B O 1
ATOM 1562 N N . SER B 1 93 ? -6.871 -11.766 -15.047 1 97.81 93 SER B N 1
ATOM 1563 C CA . SER B 1 93 ? -6.988 -13.008 -15.805 1 97.81 93 SER B CA 1
ATOM 1564 C C . SER B 1 93 ? -5.641 -13.719 -15.906 1 97.81 93 SER B C 1
ATOM 1566 O O . SER B 1 93 ? -5.582 -14.891 -16.281 1 97.81 93 SER B O 1
ATOM 1568 N N . ASP B 1 94 ? -4.609 -12.984 -15.609 1 98.31 94 ASP B N 1
ATOM 1569 C CA . ASP B 1 94 ? -3.25 -13.516 -15.68 1 98.31 94 ASP B CA 1
ATOM 1570 C C . ASP B 1 94 ? -2.346 -12.844 -14.648 1 98.31 94 ASP B C 1
ATOM 1572 O O . ASP B 1 94 ? -2.811 -12.031 -13.836 1 98.31 94 ASP B O 1
ATOM 1576 N N . PHE B 1 95 ? -1.148 -13.328 -14.594 1 98.75 95 PHE B N 1
ATOM 1577 C CA . PHE B 1 95 ? -0.121 -12.688 -13.781 1 98.75 95 PHE B CA 1
ATOM 1578 C C . PHE B 1 95 ? 0.858 -11.922 -14.656 1 98.75 95 PHE B C 1
ATOM 1580 O O . PHE B 1 95 ? 1.702 -12.516 -15.328 1 98.75 95 PHE B O 1
ATOM 1587 N N . GLY B 1 96 ? 0.769 -10.578 -14.531 1 98.5 96 GLY B N 1
ATOM 1588 C CA . GLY B 1 96 ? 1.511 -9.797 -15.516 1 98.5 96 GLY B CA 1
ATOM 1589 C C . GLY B 1 96 ? 2.646 -9 -14.914 1 98.5 96 GLY B C 1
ATOM 1590 O O . GLY B 1 96 ? 2.613 -8.664 -13.727 1 98.5 96 GLY B O 1
ATOM 1591 N N . ILE B 1 97 ? 3.678 -8.75 -15.695 1 98.5 97 ILE B N 1
ATOM 1592 C CA . ILE B 1 97 ? 4.707 -7.773 -15.367 1 98.5 97 ILE B CA 1
ATOM 1593 C C . ILE B 1 97 ? 4.32 -6.406 -15.93 1 98.5 97 ILE B C 1
ATOM 1595 O O . ILE B 1 97 ? 4.109 -6.266 -17.141 1 98.5 97 ILE B O 1
ATOM 1599 N N . VAL B 1 98 ? 4.207 -5.461 -15.008 1 96.31 98 VAL B N 1
ATOM 1600 C CA . VAL B 1 98 ? 3.863 -4.109 -15.43 1 96.31 98 VAL B CA 1
ATOM 1601 C C . VAL B 1 98 ? 5.137 -3.283 -15.609 1 96.31 98 VAL B C 1
ATOM 1603 O O . VAL B 1 98 ? 6.055 -3.365 -14.789 1 96.31 98 VAL B O 1
ATOM 1606 N N . LYS B 1 99 ? 5.203 -2.457 -16.609 1 85.94 99 LYS B N 1
ATOM 1607 C CA . LYS B 1 99 ? 6.379 -1.646 -16.906 1 85.94 99 LYS B CA 1
ATOM 1608 C C . LYS B 1 99 ? 6.25 -0.248 -16.312 1 85.94 99 LYS B C 1
ATOM 1610 O O . LYS B 1 99 ? 5.145 0.283 -16.203 1 85.94 99 LYS B O 1
#

Secondary structure (DSSP, 8-state):
------EEEEEEEEEEE-SSS-HHHHHHHHHHHTT-EEEEEE-TTS-EEEEEEEEHHHHHHHHHHHHHT-STT-EEEEEEEEEEEEESS-S-SSEEEE-/------EEEEEEEEEEE-SSS-HHHHHHHHHHHTT-EEEEEE-TTS-EEEEEEEEHHHHHHHHHHHHHT-STT-EEEEEEEEEEEEESS-S-SSEEEE-